Protein AF-A0A7J7IV21-F1 (afdb_monomer_lite)

pLDDT: mean 70.04, std 14.96, range [36.84, 95.69]

Secondary structure (DSSP, 8-state):
-EE-HHHHHHHH---S--SS-SSEEPPTT--GGG----TT---S----------HHHHHHHHHHHHHHHHHHHHHHTTSGGG--SPPP-EEEEEEEEEEE-TTS-EEEEEEEEEE-TTS-EEEEEEEEEEE--SSSB-EEEEEEEEE-S--GGGGGG--SSS-TTT----TT------HHHHHTT-GGGS-TTEEEEEEEESSSSEEEEEEEETTTEEEEEEEE--SS--EEEEEESSTT-SEEE-S---TT-EEE-TTEEEEEEEEEESS-SS------EEEEEE-

Organism: Bugula neritina (NCBI:txid10212)

Sequence (287 aa):
MLDIHYLLKYIATPAKAVREGLVSTLSPERTCQDLTLYQPNICICNLKDEIVLSDVELFLLAEFASAQISKSMMENSGGAQNMKCYLLLPVNYSHTSITTRKDGHYAVSMDIHFTSPSKSLETIFVTISYKPASHGSTTMTLLANERRSPYSPYRPCGDGPITESLCICQTGVTYSLNIADNWLTDVSRYSDTITHRESHQLNSCIYIVRYLIGGYGCSLYAVNICTEPTYHVIAYGLDNLKTITYSNIPVNGWYLVPKAIQFLTVLHSKSSPSFPNTSFMFRAKQS

Structure (mmCIF, N/CA/C/O backbone):
data_AF-A0A7J7IV21-F1
#
_entry.id   AF-A0A7J7IV21-F1
#
loop_
_atom_site.group_PDB
_atom_site.id
_atom_site.type_symbol
_atom_site.label_atom_id
_atom_site.label_alt_id
_atom_site.label_comp_id
_atom_site.label_asym_id
_atom_site.label_entity_id
_atom_site.label_seq_id
_atom_site.pdbx_PDB_ins_code
_atom_site.Cartn_x
_atom_site.Cartn_y
_atom_site.Cartn_z
_atom_site.occupancy
_atom_site.B_iso_or_equiv
_atom_site.auth_seq_id
_atom_site.auth_comp_id
_atom_site.auth_asym_id
_atom_site.auth_atom_id
_atom_site.pdbx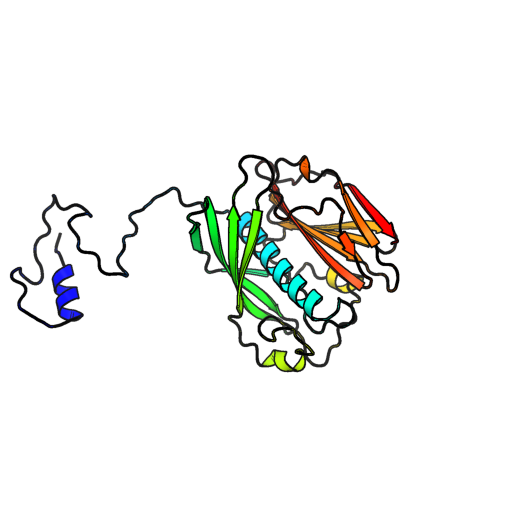_PDB_model_num
ATOM 1 N N . MET A 1 1 ? 47.172 -0.868 -20.808 1.00 55.41 1 MET A N 1
ATOM 2 C CA . MET A 1 1 ? 46.433 -1.002 -19.530 1.00 55.41 1 MET A CA 1
ATOM 3 C C . MET A 1 1 ? 46.848 -2.326 -18.897 1.00 55.41 1 MET A C 1
ATOM 5 O O . MET A 1 1 ? 47.050 -3.280 -19.640 1.00 55.41 1 MET A O 1
ATOM 9 N N . LEU A 1 2 ? 47.096 -2.365 -17.587 1.00 55.53 2 LEU A N 1
ATOM 10 C CA . LEU A 1 2 ? 47.624 -3.551 -16.896 1.00 55.53 2 LEU A CA 1
ATOM 11 C C . LEU A 1 2 ? 46.470 -4.473 -16.465 1.00 55.53 2 LEU A C 1
ATOM 13 O O . LEU A 1 2 ? 45.501 -3.986 -15.886 1.00 55.53 2 LEU A O 1
ATOM 17 N N . ASP A 1 3 ? 46.569 -5.774 -16.752 1.00 62.28 3 ASP A N 1
ATOM 18 C CA . ASP A 1 3 ? 45.608 -6.788 -16.305 1.00 62.28 3 ASP A CA 1
ATOM 19 C C . ASP A 1 3 ? 45.951 -7.233 -14.876 1.00 62.28 3 ASP A C 1
ATOM 21 O O . ASP A 1 3 ? 47.007 -7.818 -14.638 1.00 62.28 3 ASP A O 1
ATOM 25 N N . ILE A 1 4 ? 45.061 -6.965 -13.920 1.00 66.81 4 ILE A N 1
ATOM 26 C CA . ILE A 1 4 ? 45.194 -7.422 -12.525 1.00 66.81 4 ILE A CA 1
ATOM 27 C C . ILE A 1 4 ? 44.336 -8.661 -12.228 1.00 66.81 4 ILE A C 1
ATOM 29 O O . ILE A 1 4 ? 44.284 -9.120 -11.089 1.00 66.81 4 ILE A O 1
ATOM 33 N N . HIS A 1 5 ? 43.649 -9.223 -13.225 1.00 64.69 5 HIS A N 1
ATOM 34 C CA . HIS A 1 5 ? 42.740 -10.355 -13.051 1.00 64.69 5 HIS A CA 1
ATOM 35 C C . HIS A 1 5 ? 43.456 -11.587 -12.484 1.00 64.69 5 HIS A C 1
ATOM 37 O O . HIS A 1 5 ? 42.977 -12.210 -11.535 1.00 64.69 5 HIS A O 1
ATOM 43 N N . TYR A 1 6 ? 44.639 -11.916 -13.011 1.00 61.62 6 TYR A N 1
ATOM 44 C CA . TYR A 1 6 ? 45.440 -13.036 -12.514 1.00 61.62 6 TYR A CA 1
ATOM 45 C C . TYR A 1 6 ? 46.031 -12.775 -11.127 1.00 61.62 6 TYR A C 1
ATOM 47 O O . TYR A 1 6 ? 46.088 -13.700 -10.317 1.00 61.62 6 TYR A O 1
ATOM 55 N N . LEU A 1 7 ? 46.396 -11.524 -10.822 1.00 64.88 7 LEU A N 1
ATOM 56 C CA . LEU A 1 7 ? 46.800 -11.110 -9.478 1.00 64.88 7 LEU A CA 1
ATOM 57 C C . LEU A 1 7 ? 45.676 -11.359 -8.462 1.00 64.88 7 LEU A C 1
ATOM 59 O O . LEU A 1 7 ? 45.900 -12.009 -7.444 1.00 64.88 7 LEU A O 1
ATOM 63 N N . LEU A 1 8 ? 44.454 -10.910 -8.761 1.00 60.66 8 LEU A N 1
ATOM 64 C CA . LEU A 1 8 ? 43.292 -11.116 -7.890 1.00 60.66 8 LEU A CA 1
ATOM 65 C C . LEU A 1 8 ? 42.944 -12.603 -7.740 1.00 60.66 8 LEU A C 1
ATOM 67 O O . LEU A 1 8 ? 42.637 -13.059 -6.640 1.00 60.66 8 LEU A O 1
ATOM 71 N N . LYS A 1 9 ? 43.054 -13.380 -8.822 1.00 59.28 9 LYS A N 1
ATOM 72 C CA . LYS A 1 9 ? 42.824 -14.831 -8.805 1.00 59.28 9 LYS A CA 1
ATOM 73 C C . LYS A 1 9 ? 43.842 -15.574 -7.934 1.00 59.28 9 LYS A C 1
ATOM 75 O O . LYS A 1 9 ? 43.464 -16.501 -7.219 1.00 59.28 9 LYS A O 1
ATOM 80 N N . TYR A 1 10 ? 45.107 -15.151 -7.971 1.00 63.28 10 TYR A N 1
ATOM 81 C CA . TYR A 1 10 ? 46.171 -15.696 -7.129 1.00 63.28 10 TYR A CA 1
ATOM 82 C C . TYR A 1 10 ? 45.950 -15.376 -5.645 1.00 63.28 10 TYR A C 1
ATOM 84 O O . TYR A 1 10 ? 46.137 -16.249 -4.802 1.00 63.28 10 TYR A O 1
ATOM 92 N N . ILE A 1 11 ? 45.499 -14.155 -5.328 1.00 65.06 11 ILE A N 1
ATOM 93 C CA . ILE A 1 11 ? 45.143 -13.754 -3.956 1.00 65.06 11 ILE A CA 1
ATOM 94 C C . ILE A 1 11 ? 43.953 -14.575 -3.437 1.00 65.06 11 ILE A C 1
ATOM 96 O O . ILE A 1 11 ? 43.986 -15.052 -2.307 1.00 65.06 11 ILE A O 1
ATOM 100 N N . ALA A 1 12 ? 42.908 -14.750 -4.254 1.00 61.91 12 ALA A N 1
ATOM 101 C CA . ALA A 1 12 ? 41.681 -15.437 -3.849 1.00 61.91 12 ALA A CA 1
ATOM 102 C C . ALA A 1 12 ? 41.858 -16.957 -3.679 1.00 61.91 12 ALA A C 1
ATOM 104 O O . ALA A 1 12 ? 41.217 -17.566 -2.826 1.00 61.91 12 ALA A O 1
ATOM 105 N N . THR A 1 13 ? 42.726 -17.575 -4.481 1.00 59.72 13 THR A N 1
ATOM 106 C CA . THR A 1 13 ? 42.989 -19.020 -4.449 1.00 59.72 13 THR A CA 1
ATOM 107 C C . THR A 1 13 ? 44.437 -19.285 -4.854 1.00 59.72 13 THR A C 1
ATOM 109 O O . THR A 1 13 ? 44.736 -19.352 -6.051 1.00 59.72 13 THR A O 1
ATOM 112 N N . PRO A 1 14 ? 45.355 -19.462 -3.891 1.00 61.75 14 PRO A N 1
ATOM 113 C CA . PRO A 1 14 ? 46.759 -19.681 -4.198 1.00 61.75 14 PRO A CA 1
ATOM 114 C C . PRO A 1 14 ? 46.978 -21.133 -4.646 1.00 61.75 14 PRO A C 1
ATOM 116 O O . PRO A 1 14 ? 47.346 -21.996 -3.852 1.00 61.75 14 PRO A O 1
ATOM 119 N N . ALA A 1 15 ? 46.734 -21.433 -5.927 1.00 54.47 15 ALA A N 1
ATOM 120 C CA . ALA A 1 15 ? 47.111 -22.718 -6.513 1.00 54.47 15 ALA A CA 1
ATOM 121 C C . ALA A 1 15 ? 47.451 -22.651 -8.015 1.00 54.47 15 ALA A C 1
ATOM 123 O O . ALA A 1 15 ? 46.640 -22.257 -8.848 1.00 54.47 15 ALA A O 1
ATOM 124 N N . LYS A 1 16 ? 48.651 -23.186 -8.299 1.00 53.12 16 LYS A N 1
ATOM 125 C CA . LYS A 1 16 ? 49.355 -23.453 -9.570 1.00 53.12 16 LYS A CA 1
ATOM 126 C C . LYS A 1 16 ? 49.776 -22.251 -10.424 1.00 53.12 16 LYS A C 1
ATOM 128 O O . LYS A 1 16 ? 49.006 -21.352 -10.729 1.00 53.12 16 LYS A O 1
ATOM 133 N N . ALA A 1 17 ? 51.051 -22.316 -10.822 1.00 53.62 17 ALA A N 1
ATOM 134 C CA . ALA A 1 17 ? 51.780 -21.323 -11.595 1.00 53.62 17 ALA A CA 1
ATOM 135 C C . ALA A 1 17 ? 50.977 -20.826 -12.804 1.00 53.62 17 ALA A C 1
ATOM 137 O O . ALA A 1 17 ? 50.640 -21.595 -13.709 1.00 53.62 17 ALA A O 1
ATOM 138 N N . VAL A 1 18 ? 50.701 -19.524 -12.806 1.00 54.38 18 VAL A N 1
ATOM 139 C CA . VAL A 1 18 ? 50.155 -18.813 -13.959 1.00 54.38 18 VAL A CA 1
ATOM 140 C C . VAL A 1 18 ? 51.278 -18.750 -15.002 1.00 54.38 18 VAL A C 1
ATOM 142 O O . VAL A 1 18 ? 52.380 -18.304 -14.693 1.00 54.38 18 VAL A O 1
ATOM 145 N N . ARG A 1 19 ? 51.038 -19.262 -16.220 1.00 53.53 19 ARG A N 1
ATOM 146 C CA . ARG A 1 19 ? 52.022 -19.216 -17.328 1.00 53.53 19 ARG A CA 1
ATOM 147 C C . ARG A 1 19 ? 52.285 -17.793 -17.833 1.00 53.53 19 ARG A C 1
ATOM 149 O O . ARG A 1 19 ? 53.261 -17.572 -18.538 1.00 53.53 19 ARG A O 1
ATOM 156 N N . GLU A 1 20 ? 51.428 -16.851 -17.465 1.00 57.59 20 GLU A N 1
ATOM 157 C CA . GLU A 1 20 ? 51.516 -15.433 -17.794 1.00 57.59 20 GLU A CA 1
ATOM 158 C C . GLU A 1 20 ? 51.812 -14.640 -16.515 1.00 57.59 20 GLU A C 1
ATOM 160 O O . GLU A 1 20 ? 51.361 -15.009 -15.428 1.00 57.59 20 GLU A O 1
ATOM 165 N N . GLY A 1 21 ? 52.620 -13.581 -16.625 1.00 56.84 21 GLY A N 1
ATOM 166 C CA . GLY A 1 21 ? 53.010 -12.763 -15.476 1.00 56.84 21 GLY A CA 1
ATOM 167 C C . GLY A 1 21 ? 51.795 -12.229 -14.709 1.00 56.84 21 GLY A C 1
ATOM 168 O O . GLY A 1 21 ? 50.772 -11.911 -15.307 1.00 56.84 21 GLY A O 1
ATOM 169 N N . LEU A 1 22 ? 51.928 -12.100 -13.381 1.00 57.25 22 LEU A N 1
ATOM 170 C CA . LEU A 1 22 ? 50.873 -11.631 -12.459 1.00 57.25 22 LEU A CA 1
ATOM 171 C C . LEU A 1 22 ? 50.220 -10.308 -12.876 1.00 57.25 22 LEU A C 1
ATOM 173 O O . LEU A 1 22 ? 49.083 -10.040 -12.495 1.00 57.25 22 LEU A O 1
ATOM 177 N N . VAL A 1 23 ? 50.947 -9.501 -13.646 1.00 63.31 23 VAL A N 1
ATOM 178 C CA . VAL A 1 23 ? 50.445 -8.296 -14.287 1.00 63.31 23 VAL A CA 1
ATOM 179 C C . VAL A 1 23 ? 50.866 -8.344 -15.751 1.00 63.31 23 VAL A C 1
ATOM 181 O O . VAL A 1 23 ? 51.996 -7.995 -16.094 1.00 63.31 23 VAL A O 1
ATOM 184 N N . SER A 1 24 ? 49.983 -8.837 -16.614 1.00 62.19 24 SER A N 1
ATOM 185 C CA . SER A 1 24 ? 50.213 -8.862 -18.057 1.00 62.19 24 SER A CA 1
ATOM 186 C C . SER A 1 24 ? 49.622 -7.614 -18.712 1.00 62.19 24 SER A C 1
ATOM 188 O O . SER A 1 24 ? 48.684 -6.983 -18.219 1.00 62.19 24 SER A O 1
ATOM 190 N N . THR A 1 25 ? 50.212 -7.191 -19.824 1.00 57.56 25 THR A N 1
ATOM 191 C CA . THR A 1 25 ? 49.661 -6.105 -20.635 1.00 57.56 25 THR A CA 1
ATOM 192 C C . THR A 1 25 ? 48.407 -6.590 -21.354 1.00 57.56 25 THR A C 1
ATOM 194 O O . THR A 1 25 ? 48.466 -7.569 -22.095 1.00 57.56 25 THR A O 1
ATOM 197 N N . LEU A 1 26 ? 47.287 -5.887 -21.172 1.00 57.88 26 LEU A N 1
ATOM 198 C CA . LEU A 1 26 ? 46.063 -6.148 -21.930 1.00 57.88 26 LEU A CA 1
ATOM 199 C C . LEU A 1 26 ? 46.284 -5.817 -23.408 1.00 57.88 26 LEU A C 1
ATOM 201 O O . LEU A 1 26 ? 46.731 -4.710 -23.727 1.00 57.88 26 LEU A O 1
ATOM 205 N N . SER A 1 27 ? 45.930 -6.752 -24.296 1.00 61.19 27 SER A N 1
ATOM 206 C CA . SER A 1 27 ? 45.822 -6.457 -25.726 1.00 61.19 27 SER A CA 1
ATOM 207 C C . SER A 1 27 ? 44.759 -5.372 -25.944 1.00 61.19 27 SER A C 1
ATOM 209 O O . SER A 1 27 ? 43.674 -5.475 -25.361 1.00 61.19 27 SER A O 1
ATOM 211 N N . PRO A 1 28 ? 45.023 -4.354 -26.781 1.00 61.66 28 PRO A N 1
ATOM 212 C CA . PRO A 1 28 ? 44.022 -3.352 -27.140 1.00 61.66 28 PRO A CA 1
ATOM 213 C C . PRO A 1 28 ? 42.832 -3.927 -27.931 1.00 61.66 28 PRO A C 1
ATOM 215 O O . PRO A 1 28 ? 41.821 -3.247 -28.061 1.00 61.66 28 PRO A O 1
ATOM 218 N N . GLU A 1 29 ? 42.922 -5.166 -28.423 1.00 65.12 29 GLU A N 1
ATOM 219 C CA . GLU A 1 29 ? 41.887 -5.824 -29.240 1.00 65.12 29 GLU A CA 1
ATOM 220 C C . GLU A 1 29 ? 40.957 -6.750 -28.436 1.00 65.12 29 GLU A C 1
ATOM 222 O O . GLU A 1 29 ? 40.075 -7.393 -28.999 1.00 65.12 29 GLU A O 1
ATOM 227 N N . ARG A 1 30 ? 41.142 -6.843 -27.114 1.00 59.88 30 ARG A N 1
ATOM 228 C CA . ARG A 1 30 ? 40.340 -7.728 -26.262 1.00 59.88 30 ARG A CA 1
ATOM 229 C C . ARG A 1 30 ? 38.889 -7.243 -26.166 1.00 59.88 30 ARG A C 1
ATOM 231 O O . ARG A 1 30 ? 38.633 -6.083 -25.850 1.00 59.88 30 ARG A O 1
ATOM 238 N N . THR A 1 31 ? 37.936 -8.153 -26.341 1.00 59.31 31 THR A N 1
ATOM 239 C CA . THR A 1 31 ? 36.497 -7.916 -26.173 1.00 59.31 31 THR A CA 1
ATOM 240 C C . THR A 1 31 ? 35.981 -8.512 -24.858 1.00 59.31 31 THR A C 1
ATOM 242 O O . THR A 1 31 ? 36.635 -9.338 -24.219 1.00 59.31 31 THR A O 1
ATOM 245 N N . CYS A 1 32 ? 34.771 -8.130 -24.431 1.00 55.09 32 CYS A N 1
ATOM 246 C CA . CYS A 1 32 ? 34.151 -8.683 -23.215 1.00 55.09 32 CYS A CA 1
ATOM 247 C C . CYS A 1 32 ? 33.926 -10.206 -23.281 1.00 55.09 32 CYS A C 1
ATOM 249 O O . CYS A 1 32 ? 33.761 -10.845 -22.245 1.00 55.09 32 CYS A O 1
ATOM 251 N N . GLN A 1 33 ? 33.926 -10.787 -24.482 1.00 55.59 33 GLN A N 1
ATOM 252 C CA . GLN A 1 33 ? 33.759 -12.225 -24.703 1.00 55.59 33 GLN A CA 1
ATOM 253 C C . GLN A 1 33 ? 35.031 -13.014 -24.350 1.00 55.59 33 GLN A C 1
ATOM 255 O O . GLN A 1 33 ? 34.953 -14.199 -24.041 1.00 55.59 33 GLN A O 1
ATOM 260 N N . ASP A 1 34 ? 36.182 -12.339 -24.291 1.00 58.62 34 ASP A N 1
ATOM 261 C CA . ASP A 1 34 ? 37.489 -12.922 -23.969 1.00 58.62 34 ASP A CA 1
ATOM 262 C C . ASP A 1 34 ? 37.763 -12.973 -22.448 1.00 58.62 34 ASP A C 1
ATOM 264 O O . ASP A 1 34 ? 38.898 -13.179 -21.998 1.00 58.62 34 ASP A O 1
ATOM 268 N N . LEU A 1 35 ? 36.740 -12.722 -21.622 1.00 58.53 35 LEU A N 1
ATOM 269 C CA . LEU A 1 35 ? 36.804 -12.745 -20.161 1.00 58.53 35 LEU A CA 1
ATOM 270 C C . LEU A 1 35 ? 36.000 -13.931 -19.618 1.00 58.53 35 LEU A C 1
ATOM 272 O O . LEU A 1 35 ? 34.783 -14.008 -19.764 1.00 58.53 35 LEU A O 1
ATOM 276 N N . THR A 1 36 ? 36.675 -14.857 -18.931 1.00 51.44 36 THR A N 1
ATOM 277 C CA . THR A 1 36 ? 35.995 -15.910 -18.163 1.00 51.44 36 THR A CA 1
ATOM 278 C C . THR A 1 36 ? 35.453 -15.311 -16.865 1.00 51.44 36 THR A C 1
ATOM 280 O O . THR A 1 36 ? 36.195 -15.106 -15.904 1.00 51.44 36 THR A O 1
ATOM 283 N N . LEU A 1 37 ? 34.158 -15.000 -16.842 1.00 51.53 37 LEU A N 1
ATOM 284 C CA . LEU A 1 37 ? 33.491 -14.393 -15.691 1.00 51.53 37 LEU A CA 1
ATOM 285 C C . LEU A 1 37 ? 32.987 -15.478 -14.727 1.00 51.53 37 LEU A C 1
ATOM 287 O O . LEU A 1 37 ? 32.156 -16.307 -15.089 1.00 51.53 37 LEU A O 1
ATOM 291 N N . TYR A 1 38 ? 33.466 -15.452 -13.484 1.00 49.12 38 TYR A N 1
ATOM 292 C CA . TYR A 1 38 ? 32.875 -16.200 -12.368 1.00 49.12 38 TYR A CA 1
ATOM 293 C C . TYR A 1 38 ? 31.794 -15.339 -11.697 1.00 49.12 38 TYR A C 1
ATOM 295 O O . TYR A 1 38 ? 32.006 -14.142 -11.509 1.00 49.12 38 TYR A O 1
ATOM 303 N N . GLN A 1 39 ? 30.645 -15.919 -11.326 1.00 43.00 39 GLN A N 1
ATOM 304 C CA . GLN A 1 39 ? 29.618 -15.218 -10.533 1.00 43.00 39 GLN A CA 1
ATOM 305 C C . GLN A 1 39 ? 30.242 -14.778 -9.199 1.00 43.00 39 GLN A C 1
ATOM 307 O O . GLN A 1 39 ? 30.712 -15.644 -8.463 1.00 43.00 39 GLN A O 1
ATOM 312 N N . PRO A 1 40 ? 30.364 -13.463 -8.930 1.00 43.97 40 PRO A N 1
ATOM 313 C CA . PRO A 1 40 ? 29.361 -12.412 -9.124 1.00 43.97 40 PRO A CA 1
ATOM 314 C C . PRO A 1 40 ? 29.690 -11.389 -10.229 1.00 43.97 40 PRO A C 1
ATOM 316 O O . PRO A 1 40 ? 29.012 -10.377 -10.355 1.00 43.97 40 PRO A O 1
ATOM 319 N N . ASN A 1 41 ? 30.688 -11.654 -11.073 1.00 40.59 41 ASN A N 1
ATOM 320 C CA . ASN A 1 41 ? 31.184 -10.714 -12.083 1.00 40.59 41 ASN A CA 1
ATOM 321 C C . ASN A 1 41 ? 30.422 -10.787 -13.418 1.00 40.59 41 ASN A C 1
ATOM 323 O O . ASN A 1 41 ? 30.978 -10.426 -14.452 1.00 40.59 41 ASN A O 1
ATOM 327 N N . ILE A 1 42 ? 29.174 -11.276 -13.432 1.00 46.81 42 ILE A N 1
ATOM 328 C CA . ILE A 1 42 ? 28.338 -11.203 -14.638 1.00 46.81 42 ILE A CA 1
ATOM 329 C C . ILE A 1 42 ? 28.057 -9.723 -14.887 1.00 46.81 42 ILE A C 1
ATOM 331 O O . ILE A 1 42 ? 27.338 -9.070 -14.140 1.00 46.81 42 ILE A O 1
ATOM 335 N N . CYS A 1 43 ? 28.736 -9.208 -15.904 1.00 44.44 43 CYS A N 1
ATOM 336 C CA . CYS A 1 43 ? 28.909 -7.802 -16.190 1.00 44.44 43 CYS A CA 1
ATOM 337 C C . CYS A 1 43 ? 27.616 -6.979 -16.248 1.00 44.44 43 CYS A C 1
ATOM 339 O O . CYS A 1 43 ? 26.602 -7.391 -16.810 1.00 44.44 43 CYS A O 1
ATOM 341 N N . ILE A 1 44 ? 27.808 -5.726 -15.834 1.00 44.47 44 ILE A N 1
ATOM 342 C CA . ILE A 1 44 ? 27.111 -4.450 -16.094 1.00 44.47 44 ILE A CA 1
ATOM 343 C C . ILE A 1 44 ? 26.827 -4.183 -17.605 1.00 44.47 44 ILE A C 1
ATOM 345 O O . ILE A 1 44 ? 26.515 -3.074 -18.016 1.00 44.47 44 ILE A O 1
ATOM 349 N N . CYS A 1 45 ? 26.924 -5.187 -18.483 1.00 36.84 45 CYS A N 1
ATOM 350 C CA . CYS A 1 45 ? 26.953 -5.020 -19.941 1.00 36.84 45 CYS A CA 1
ATOM 351 C C . CYS A 1 45 ? 25.650 -5.384 -20.669 1.00 36.84 45 CYS A C 1
ATOM 353 O O . CYS A 1 45 ? 25.660 -5.480 -21.891 1.00 36.84 45 CYS A O 1
ATOM 355 N N . ASN A 1 46 ? 24.526 -5.538 -19.969 1.00 41.38 46 ASN A N 1
ATOM 356 C CA . ASN A 1 46 ? 23.220 -5.633 -20.620 1.00 41.38 46 ASN A CA 1
ATOM 357 C C . ASN A 1 46 ? 22.402 -4.377 -20.330 1.00 41.38 46 ASN A C 1
ATOM 359 O O . ASN A 1 46 ? 21.468 -4.416 -19.537 1.00 41.38 46 ASN A O 1
ATOM 363 N N . LEU A 1 47 ? 22.708 -3.290 -21.043 1.00 40.50 47 LEU A N 1
ATOM 364 C CA . LEU A 1 47 ? 21.752 -2.204 -21.282 1.00 40.50 47 LEU A CA 1
ATOM 365 C C . LEU A 1 47 ? 20.652 -2.725 -22.226 1.00 40.50 47 LEU A C 1
ATOM 367 O O . LEU A 1 47 ? 20.535 -2.323 -23.379 1.00 40.50 47 LEU A O 1
ATOM 371 N N . LYS A 1 48 ? 19.878 -3.703 -21.754 1.00 45.62 48 LYS A N 1
ATOM 372 C CA . LYS A 1 48 ? 18.485 -3.844 -22.179 1.00 45.62 48 LYS A CA 1
ATOM 373 C C . LYS A 1 48 ? 17.787 -2.618 -21.612 1.00 45.62 48 LYS A C 1
ATOM 375 O O . LYS A 1 48 ? 18.116 -2.294 -20.479 1.00 45.62 48 LYS A O 1
ATOM 380 N N . ASP A 1 49 ? 16.887 -1.973 -22.353 1.00 46.19 49 ASP A N 1
ATOM 381 C CA . ASP A 1 49 ? 16.112 -0.826 -21.861 1.00 46.19 49 ASP A CA 1
ATOM 382 C C . ASP A 1 49 ? 15.585 -1.132 -20.451 1.00 46.19 49 ASP A C 1
ATOM 384 O O . ASP A 1 49 ? 14.611 -1.873 -20.277 1.00 46.19 49 ASP A O 1
ATOM 388 N N . GLU A 1 50 ? 16.305 -0.665 -19.429 1.00 60.34 50 GLU A N 1
ATOM 389 C CA . GLU A 1 50 ? 15.907 -0.871 -18.053 1.00 60.34 50 GLU A CA 1
ATOM 390 C C . GLU A 1 50 ? 14.669 -0.010 -17.903 1.00 60.34 50 GLU A C 1
ATOM 392 O O . GLU A 1 50 ? 14.695 1.192 -18.178 1.00 60.34 50 GLU A O 1
ATOM 397 N N . ILE A 1 51 ? 13.545 -0.625 -17.537 1.00 69.50 51 ILE A N 1
ATOM 398 C CA . ILE A 1 51 ? 12.402 0.178 -17.136 1.00 69.50 51 ILE A CA 1
ATOM 399 C C . ILE A 1 51 ? 12.850 0.965 -15.915 1.00 69.50 51 ILE A C 1
ATOM 401 O O . ILE A 1 51 ? 13.026 0.404 -14.837 1.00 69.50 51 ILE A O 1
ATOM 405 N N . VAL A 1 52 ? 13.012 2.268 -16.107 1.00 77.12 52 VAL A N 1
ATOM 406 C CA . VAL A 1 52 ? 13.164 3.222 -15.022 1.00 77.12 52 VAL A CA 1
ATOM 407 C C . VAL A 1 52 ? 11.760 3.660 -14.645 1.00 77.12 52 VAL A C 1
ATOM 409 O O . VAL A 1 52 ? 11.067 4.310 -15.428 1.00 77.12 52 VAL A O 1
ATOM 412 N N . LEU A 1 53 ? 11.322 3.245 -13.461 1.00 83.56 53 LEU A N 1
ATOM 413 C CA . LEU A 1 53 ? 10.093 3.749 -12.863 1.00 83.56 53 LEU A CA 1
ATOM 414 C C . LEU A 1 53 ? 10.381 5.100 -12.212 1.00 83.56 53 LEU A C 1
ATOM 416 O O . LEU A 1 53 ? 11.419 5.276 -11.575 1.00 83.56 53 LEU A O 1
ATOM 420 N N . SER A 1 54 ? 9.457 6.041 -12.370 1.00 85.00 54 SER A N 1
ATOM 421 C CA . SER A 1 54 ? 9.495 7.312 -11.646 1.00 85.00 54 SER A CA 1
ATOM 422 C C . SER A 1 54 ? 9.250 7.114 -10.147 1.00 85.00 54 SER A C 1
ATOM 424 O O . SER A 1 54 ? 8.668 6.110 -9.727 1.00 85.00 54 SER A O 1
ATOM 426 N N . ASP A 1 55 ? 9.620 8.106 -9.334 1.00 84.75 55 ASP A N 1
ATOM 427 C CA . ASP A 1 55 ? 9.379 8.052 -7.888 1.00 84.75 55 ASP A CA 1
ATOM 428 C C . ASP A 1 55 ? 7.889 7.922 -7.542 1.00 84.75 55 ASP A C 1
ATOM 430 O O . ASP A 1 55 ? 7.507 7.199 -6.623 1.00 84.75 55 ASP A O 1
ATOM 434 N N . VAL A 1 56 ? 7.019 8.551 -8.339 1.00 84.25 56 VAL A N 1
ATOM 435 C CA . VAL A 1 56 ? 5.565 8.405 -8.201 1.00 84.25 56 VAL A CA 1
ATOM 436 C C . VAL A 1 56 ? 5.139 6.959 -8.456 1.00 84.25 56 VAL A C 1
ATOM 438 O O . VAL A 1 56 ? 4.359 6.409 -7.685 1.00 84.25 56 VAL A O 1
ATOM 441 N N . GLU A 1 57 ? 5.652 6.311 -9.503 1.00 84.94 57 GLU A N 1
ATOM 442 C CA . GLU A 1 57 ? 5.319 4.913 -9.809 1.00 84.94 57 GLU A CA 1
ATOM 443 C C . GLU A 1 57 ? 5.813 3.946 -8.732 1.00 84.94 57 GLU A C 1
ATOM 445 O O . GLU A 1 57 ? 5.094 3.013 -8.369 1.00 84.94 57 GLU A O 1
ATOM 450 N N . LEU A 1 58 ? 7.011 4.179 -8.197 1.00 88.50 58 LEU A N 1
ATOM 451 C CA . LEU A 1 58 ? 7.564 3.396 -7.094 1.00 88.50 58 LEU A CA 1
ATOM 452 C C . LEU A 1 58 ? 6.743 3.574 -5.812 1.00 88.50 58 LEU A C 1
ATOM 454 O O . LEU A 1 58 ? 6.425 2.587 -5.149 1.00 88.50 58 LEU A O 1
ATOM 458 N N . PHE A 1 59 ? 6.311 4.797 -5.503 1.00 88.56 59 PHE A N 1
ATOM 459 C CA . PHE A 1 59 ? 5.444 5.042 -4.353 1.00 88.56 59 PHE A CA 1
ATOM 460 C C . PHE A 1 59 ? 4.058 4.400 -4.527 1.00 88.56 59 PHE A C 1
ATOM 462 O O . PHE A 1 59 ? 3.532 3.802 -3.591 1.00 88.56 59 PHE A O 1
ATOM 469 N N . LEU A 1 60 ? 3.474 4.437 -5.731 1.00 86.88 60 LEU A N 1
ATOM 470 C CA . LEU A 1 60 ? 2.203 3.754 -6.019 1.00 86.88 60 LEU A CA 1
ATOM 471 C C . LEU A 1 60 ? 2.323 2.227 -5.878 1.00 86.88 60 LEU A C 1
ATOM 473 O O . LEU A 1 60 ? 1.393 1.575 -5.399 1.00 86.88 60 LEU A O 1
ATOM 477 N N . LEU A 1 61 ? 3.465 1.648 -6.263 1.00 89.38 61 LEU A N 1
ATOM 478 C CA . LEU A 1 61 ? 3.781 0.240 -6.007 1.00 89.38 61 LEU A CA 1
ATOM 479 C C . LEU A 1 61 ? 3.855 -0.052 -4.499 1.00 89.38 61 LEU A C 1
ATOM 481 O O . LEU A 1 61 ? 3.290 -1.051 -4.044 1.00 89.38 61 LEU A O 1
ATOM 485 N N . ALA A 1 62 ? 4.498 0.824 -3.722 1.00 91.19 62 ALA A N 1
ATOM 486 C CA . ALA A 1 62 ? 4.577 0.696 -2.269 1.00 91.19 62 ALA A CA 1
ATOM 487 C C . ALA A 1 62 ? 3.191 0.771 -1.601 1.00 91.19 62 ALA A C 1
ATOM 489 O O . ALA A 1 62 ? 2.865 -0.063 -0.753 1.00 91.19 62 ALA A O 1
ATOM 490 N N . GLU A 1 63 ? 2.343 1.709 -2.025 1.00 87.94 63 GLU A N 1
ATOM 491 C CA . GLU A 1 63 ? 0.942 1.836 -1.598 1.00 87.94 63 GLU A CA 1
ATOM 492 C C . GLU A 1 63 ? 0.147 0.561 -1.894 1.00 87.94 63 GLU A C 1
ATOM 494 O O . GLU A 1 63 ? -0.489 -0.002 -1.000 1.00 87.94 63 GLU A O 1
ATOM 499 N N . PHE A 1 64 ? 0.242 0.048 -3.126 1.00 88.25 64 PHE A N 1
ATOM 500 C CA . PHE A 1 64 ? -0.410 -1.201 -3.511 1.00 88.25 64 PHE A CA 1
ATOM 501 C C . PHE A 1 64 ? 0.019 -2.365 -2.608 1.00 88.25 64 PHE A C 1
ATOM 503 O O . PHE A 1 64 ? -0.835 -3.075 -2.074 1.00 88.25 64 PHE A O 1
ATOM 510 N N . ALA A 1 65 ? 1.324 -2.571 -2.410 1.00 90.75 65 ALA A N 1
ATOM 511 C CA . ALA A 1 65 ? 1.820 -3.672 -1.589 1.00 90.75 65 ALA A CA 1
ATOM 512 C C . ALA A 1 65 ? 1.381 -3.546 -0.123 1.00 90.75 65 ALA A C 1
ATOM 514 O O . ALA A 1 65 ? 0.904 -4.521 0.459 1.00 90.75 65 ALA A O 1
ATOM 515 N N . SER A 1 66 ? 1.470 -2.343 0.446 1.00 88.19 66 SER A N 1
ATOM 516 C CA . SER A 1 66 ? 1.051 -2.050 1.824 1.00 88.19 66 SER A CA 1
ATOM 517 C C . SER A 1 66 ? -0.436 -2.328 2.039 1.00 88.19 66 SER A C 1
ATOM 519 O O . SER A 1 66 ? -0.834 -2.931 3.043 1.00 88.19 66 SER A O 1
ATOM 521 N N . ALA A 1 67 ? -1.260 -1.971 1.053 1.00 84.62 67 ALA A N 1
ATOM 522 C CA . ALA A 1 67 ? -2.682 -2.262 1.055 1.00 84.62 67 ALA A CA 1
ATOM 523 C C . ALA A 1 67 ? -2.983 -3.766 0.966 1.00 84.62 67 ALA A C 1
ATOM 525 O O . ALA A 1 67 ? -3.846 -4.252 1.697 1.00 84.62 67 ALA A O 1
ATOM 526 N N . GLN A 1 68 ? -2.271 -4.520 0.119 1.00 85.56 68 GLN A N 1
ATOM 527 C CA . GLN A 1 68 ? -2.438 -5.979 0.034 1.00 85.56 68 GLN A CA 1
ATOM 528 C C . GLN A 1 68 ? -2.043 -6.677 1.342 1.00 85.56 68 GLN A C 1
ATOM 530 O O . GLN A 1 68 ? -2.763 -7.564 1.804 1.00 85.56 68 GLN A O 1
ATOM 535 N N . ILE A 1 69 ? -0.939 -6.256 1.969 1.00 85.94 69 ILE A N 1
ATOM 536 C CA . ILE A 1 69 ? -0.512 -6.785 3.273 1.00 85.94 69 ILE A CA 1
ATOM 537 C C . ILE A 1 69 ? -1.586 -6.498 4.323 1.00 85.94 69 ILE A C 1
ATOM 539 O O . ILE A 1 69 ? -2.029 -7.405 5.025 1.00 85.94 69 ILE A O 1
ATOM 543 N N . SER A 1 70 ? -2.061 -5.254 4.386 1.00 81.38 70 SER A N 1
ATOM 544 C CA . SER A 1 70 ? -3.095 -4.859 5.342 1.00 81.38 70 SER A CA 1
ATOM 545 C C . SER A 1 70 ? -4.401 -5.622 5.153 1.00 81.38 70 SER A C 1
ATOM 547 O O . SER A 1 70 ? -4.995 -6.075 6.129 1.00 81.38 70 SER A O 1
ATOM 549 N N . LYS A 1 71 ? -4.821 -5.823 3.901 1.00 79.25 71 LYS A N 1
ATOM 550 C CA . LYS A 1 71 ? -6.000 -6.622 3.568 1.00 79.25 71 LYS A CA 1
ATOM 551 C C . LYS A 1 71 ? -5.862 -8.060 4.077 1.00 79.25 71 LYS A C 1
ATOM 553 O O . LYS A 1 71 ? -6.771 -8.546 4.740 1.00 79.25 71 LYS A O 1
ATOM 558 N N . SER A 1 72 ? -4.722 -8.706 3.826 1.00 79.00 72 SER A N 1
ATOM 559 C CA . SER A 1 72 ? -4.452 -10.063 4.320 1.00 79.00 72 SER A CA 1
ATOM 560 C C . SER A 1 72 ? -4.514 -10.135 5.852 1.00 79.00 72 SER A C 1
ATOM 562 O O . SER A 1 72 ? -5.102 -11.058 6.414 1.00 79.00 72 SER A O 1
ATOM 564 N N . MET A 1 73 ? -3.990 -9.124 6.557 1.00 76.25 73 MET A N 1
ATOM 565 C CA . MET A 1 73 ? -4.107 -9.055 8.020 1.00 76.25 73 MET A CA 1
ATOM 566 C C . MET A 1 73 ? -5.567 -8.954 8.490 1.00 76.25 73 MET A C 1
ATOM 568 O O . MET A 1 73 ? -5.941 -9.646 9.433 1.00 76.25 73 MET A O 1
ATOM 572 N N . MET A 1 74 ? -6.390 -8.137 7.822 1.00 71.69 74 MET A N 1
ATOM 573 C CA . MET A 1 74 ? -7.817 -7.977 8.144 1.00 71.69 74 MET A CA 1
ATOM 574 C C . MET A 1 74 ? -8.635 -9.249 7.889 1.00 71.69 74 MET A C 1
ATOM 576 O O . MET A 1 74 ? -9.537 -9.578 8.658 1.00 71.69 74 MET A O 1
ATOM 580 N N . GLU A 1 75 ? -8.345 -9.960 6.798 1.00 71.94 75 GLU A N 1
ATOM 581 C CA . GLU A 1 75 ? -9.013 -11.225 6.469 1.00 71.94 75 GLU A CA 1
ATOM 582 C C . GLU A 1 75 ? -8.677 -12.303 7.510 1.00 71.94 75 GLU A C 1
ATOM 584 O O . GLU A 1 75 ? -9.566 -13.014 7.978 1.00 71.94 75 GLU A O 1
ATOM 589 N N . ASN A 1 76 ? -7.420 -12.353 7.961 1.00 68.69 76 ASN A N 1
ATOM 590 C CA . ASN A 1 76 ? -6.973 -13.290 8.992 1.00 68.69 76 ASN A CA 1
ATOM 591 C C . ASN A 1 76 ? -7.499 -12.953 10.401 1.00 68.69 76 ASN A C 1
ATOM 593 O O . ASN A 1 76 ? -7.603 -13.846 11.239 1.00 68.69 76 ASN A O 1
ATOM 597 N N . SER A 1 77 ? -7.865 -11.697 10.683 1.00 64.38 77 SER A N 1
ATOM 598 C CA . SER A 1 77 ? -8.403 -11.280 11.989 1.00 64.38 77 SER A CA 1
ATOM 599 C C . SER A 1 77 ? -9.911 -11.516 12.159 1.00 64.38 77 SER A C 1
ATOM 601 O O . SER A 1 77 ? -10.476 -11.123 13.179 1.00 64.38 77 SER A O 1
ATOM 603 N N . GLY A 1 78 ? -10.588 -12.118 11.172 1.00 59.09 78 GLY A N 1
ATOM 604 C CA . GLY A 1 78 ? -12.045 -12.292 11.192 1.00 59.09 78 GLY A CA 1
ATOM 605 C C . GLY A 1 78 ? -12.824 -10.990 10.959 1.00 59.09 78 GLY A C 1
ATOM 606 O O . GLY A 1 78 ? -13.997 -10.903 11.319 1.00 59.09 78 GLY A O 1
ATOM 607 N N . GLY A 1 79 ? -12.183 -9.977 10.362 1.00 56.56 79 GLY A N 1
ATOM 608 C CA . GLY A 1 79 ? -12.776 -8.675 10.060 1.00 56.56 79 GLY A CA 1
ATOM 609 C C . GLY A 1 79 ? -12.208 -7.518 10.886 1.00 56.56 79 GLY A C 1
ATOM 610 O O . GLY A 1 79 ? -11.439 -7.696 11.831 1.00 56.56 79 GLY A O 1
ATOM 611 N N . ALA A 1 80 ? -12.598 -6.298 10.501 1.00 54.81 80 ALA A N 1
ATOM 612 C CA . ALA A 1 80 ? -12.017 -5.053 11.003 1.00 54.81 80 ALA A CA 1
ATOM 613 C C . ALA A 1 80 ? -12.252 -4.830 12.513 1.00 54.81 80 ALA A C 1
ATOM 615 O O . ALA A 1 80 ? -11.384 -4.312 13.207 1.00 54.81 80 ALA A O 1
ATOM 616 N N . GLN A 1 81 ? -13.394 -5.266 13.055 1.00 51.69 81 GLN A N 1
ATOM 617 C CA . GLN A 1 81 ? -13.863 -4.857 14.389 1.00 51.69 81 GLN A CA 1
ATOM 618 C C . GLN A 1 81 ? -12.967 -5.271 15.572 1.00 51.69 81 GLN A C 1
ATOM 620 O O . GLN A 1 81 ? -13.096 -4.672 16.636 1.00 51.69 81 GLN A O 1
ATOM 625 N N . ASN A 1 82 ? -12.041 -6.219 15.388 1.00 52.00 82 ASN A N 1
ATOM 626 C CA . ASN A 1 82 ? -11.151 -6.729 16.442 1.00 52.00 82 ASN A CA 1
ATOM 627 C C . ASN A 1 82 ? -9.655 -6.613 16.092 1.00 52.00 82 ASN A C 1
ATOM 629 O O . ASN A 1 82 ? -8.824 -7.342 16.637 1.00 52.00 82 ASN A O 1
ATOM 633 N N . MET A 1 83 ? -9.285 -5.726 15.165 1.00 60.47 83 MET A N 1
ATOM 634 C CA . MET A 1 83 ? -7.907 -5.651 14.686 1.00 60.47 83 MET A CA 1
ATOM 635 C C . MET A 1 83 ? -6.995 -4.929 15.694 1.00 60.47 83 MET A C 1
ATOM 637 O O . MET A 1 83 ? -7.159 -3.744 15.979 1.00 60.47 83 MET A O 1
ATOM 641 N N . LYS A 1 84 ? -5.995 -5.645 16.222 1.00 68.81 84 LYS A N 1
ATOM 642 C CA . LYS A 1 84 ? -4.917 -5.061 17.045 1.00 68.81 84 LYS A CA 1
ATOM 643 C C . LYS A 1 84 ? -3.803 -4.421 16.205 1.00 68.81 84 LYS A C 1
ATOM 645 O O . LYS A 1 84 ? -3.049 -3.594 16.712 1.00 68.81 84 LYS A O 1
ATOM 650 N N . CYS A 1 85 ? -3.689 -4.822 14.940 1.00 73.12 85 CYS A N 1
ATOM 651 C CA . CYS A 1 85 ? -2.693 -4.322 13.997 1.00 73.12 85 CYS A CA 1
ATOM 652 C C . CYS A 1 85 ? -3.177 -3.049 13.301 1.00 73.12 85 CYS A C 1
ATOM 654 O O . CYS A 1 85 ? -4.369 -2.871 13.061 1.00 73.12 85 CYS A O 1
ATOM 656 N N . TYR A 1 86 ? -2.243 -2.184 12.931 1.00 73.69 86 TYR A N 1
ATOM 657 C CA . TYR A 1 86 ? -2.541 -0.982 12.167 1.00 73.69 86 TYR A CA 1
ATOM 658 C C . TYR A 1 86 ? -2.651 -1.259 10.674 1.00 73.69 86 TYR A C 1
ATOM 660 O O . TYR A 1 86 ? -1.993 -2.151 10.135 1.00 73.69 86 TYR A O 1
ATOM 668 N N . LEU A 1 87 ? -3.438 -0.417 10.005 1.00 74.88 87 LEU A N 1
ATOM 669 C CA . LEU A 1 87 ? -3.351 -0.258 8.561 1.00 74.88 87 LEU A CA 1
ATOM 670 C C . LEU A 1 87 ? -1.955 0.266 8.204 1.00 74.88 87 LEU A C 1
ATOM 672 O O . LEU A 1 87 ? -1.506 1.274 8.751 1.00 74.88 87 LEU A O 1
ATOM 676 N N . LEU A 1 88 ? -1.279 -0.424 7.290 1.00 80.69 88 LEU A N 1
ATOM 677 C CA . LEU A 1 88 ? 0.061 -0.064 6.851 1.00 80.69 88 LEU A CA 1
ATOM 678 C C . LEU A 1 88 ? -0.018 0.986 5.750 1.00 80.69 88 LEU A C 1
ATOM 680 O O . LEU A 1 88 ? -0.617 0.755 4.701 1.00 80.69 88 LEU A O 1
ATOM 684 N N . LEU A 1 89 ? 0.602 2.132 6.012 1.00 80.56 89 LEU A N 1
ATOM 685 C CA . LEU A 1 89 ? 0.597 3.301 5.143 1.00 80.56 89 LEU A CA 1
ATOM 686 C C . LEU A 1 89 ? 2.051 3.715 4.928 1.00 80.56 89 LEU A C 1
ATOM 688 O O . LEU A 1 89 ? 2.721 4.065 5.909 1.00 80.56 89 LEU A O 1
ATOM 692 N N . PRO A 1 90 ? 2.574 3.585 3.702 1.00 86.31 90 PRO A N 1
ATOM 693 C CA . PRO A 1 90 ? 3.979 3.835 3.438 1.00 86.31 90 PRO A CA 1
ATOM 694 C C . PRO A 1 90 ? 4.307 5.309 3.680 1.00 86.31 90 PRO A C 1
ATOM 696 O O . PRO A 1 90 ? 3.578 6.197 3.253 1.00 86.31 90 PRO A O 1
ATOM 699 N N . VAL A 1 91 ? 5.429 5.567 4.350 1.00 86.19 91 VAL A N 1
ATOM 700 C CA . VAL A 1 91 ? 5.983 6.924 4.510 1.00 86.19 91 VAL A CA 1
ATOM 701 C C . VAL A 1 91 ? 7.163 7.169 3.576 1.00 86.19 91 VAL A C 1
ATOM 703 O O . VAL A 1 91 ? 7.472 8.310 3.241 1.00 86.19 91 VAL A O 1
ATOM 706 N N . ASN A 1 92 ? 7.845 6.103 3.157 1.00 87.56 92 ASN A N 1
ATOM 707 C CA . ASN A 1 92 ? 8.916 6.151 2.171 1.00 87.56 92 ASN A CA 1
ATOM 708 C C . ASN A 1 92 ? 9.210 4.736 1.641 1.00 87.56 92 ASN A C 1
ATOM 710 O O . ASN A 1 92 ? 8.705 3.747 2.178 1.00 87.56 92 ASN A O 1
ATOM 714 N N . TYR A 1 93 ? 10.075 4.634 0.639 1.00 91.56 93 TYR A N 1
ATOM 715 C CA . TYR A 1 93 ? 10.665 3.384 0.175 1.00 91.56 93 TYR A CA 1
ATOM 716 C C . TYR A 1 93 ? 12.176 3.541 -0.039 1.00 91.56 93 TYR A C 1
ATOM 718 O O . TYR A 1 93 ? 12.695 4.647 -0.181 1.00 91.56 93 TYR A O 1
ATOM 726 N N . SER A 1 94 ? 12.899 2.426 -0.063 1.00 92.12 94 SER A N 1
ATOM 727 C CA . SER A 1 94 ? 14.324 2.386 -0.394 1.00 92.12 94 SER A CA 1
ATOM 728 C C . SER A 1 94 ? 14.714 1.046 -1.023 1.00 92.12 94 SER A C 1
ATOM 730 O O . SER A 1 94 ? 13.874 0.164 -1.211 1.00 92.12 94 SER A O 1
ATOM 732 N N . HIS A 1 95 ? 15.990 0.917 -1.402 1.00 89.06 95 HIS A N 1
ATOM 733 C CA . HIS A 1 95 ? 16.579 -0.310 -1.953 1.00 89.06 95 HIS A CA 1
ATOM 734 C C . HIS A 1 95 ? 15.748 -0.940 -3.081 1.00 89.06 95 HIS A C 1
ATOM 736 O O . HIS A 1 95 ? 15.372 -2.114 -3.036 1.00 89.06 95 HIS A O 1
ATOM 742 N N . THR A 1 96 ? 15.443 -0.140 -4.101 1.00 89.56 96 THR A N 1
ATOM 743 C CA . THR A 1 96 ? 14.641 -0.580 -5.239 1.00 89.56 96 THR A CA 1
ATOM 744 C C . THR A 1 96 ? 15.476 -1.400 -6.221 1.00 89.56 96 THR A C 1
ATOM 746 O O . THR A 1 96 ? 16.627 -1.089 -6.519 1.00 89.56 96 THR A O 1
ATOM 749 N N . SER A 1 97 ? 14.888 -2.470 -6.746 1.00 88.06 97 SER A N 1
ATOM 750 C CA . SER A 1 97 ? 15.455 -3.242 -7.851 1.00 88.06 97 SER A CA 1
ATOM 751 C C . SER A 1 97 ? 14.348 -3.705 -8.784 1.00 88.06 97 SER A C 1
ATOM 753 O O . SER A 1 97 ? 13.258 -4.077 -8.345 1.00 88.06 97 SER A O 1
ATOM 755 N N . ILE A 1 98 ? 14.620 -3.675 -10.084 1.00 88.19 98 ILE A N 1
ATOM 756 C CA . ILE A 1 98 ? 13.666 -4.070 -11.116 1.00 88.19 98 ILE A CA 1
ATOM 757 C C . ILE A 1 98 ? 14.306 -5.185 -11.926 1.00 88.19 98 ILE A C 1
ATOM 759 O O . ILE A 1 98 ? 15.399 -5.042 -12.464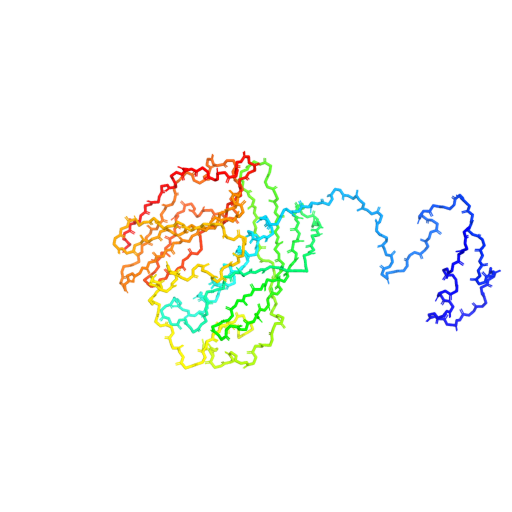 1.00 88.19 98 ILE A O 1
ATOM 763 N N . THR A 1 99 ? 13.617 -6.316 -12.013 1.00 83.94 99 THR A N 1
ATOM 764 C CA . THR A 1 99 ? 14.071 -7.470 -12.789 1.00 83.94 99 THR A CA 1
ATOM 765 C C . THR A 1 99 ? 13.023 -7.841 -13.825 1.00 83.94 99 THR A C 1
ATOM 767 O O . THR A 1 99 ? 11.821 -7.797 -13.566 1.00 83.94 99 THR A O 1
ATOM 770 N N . THR A 1 100 ? 13.464 -8.200 -15.029 1.00 81.94 100 THR A N 1
ATOM 771 C CA . THR A 1 100 ? 12.547 -8.677 -16.072 1.00 81.94 100 THR A CA 1
ATOM 772 C C . THR A 1 100 ? 12.239 -10.152 -15.837 1.00 81.94 100 THR A C 1
ATOM 774 O O . THR A 1 100 ? 13.151 -10.970 -15.706 1.00 81.94 100 THR A O 1
ATOM 777 N N . ARG A 1 101 ? 10.956 -10.514 -15.813 1.00 75.50 101 ARG A N 1
ATOM 778 C CA . ARG A 1 101 ? 10.497 -11.902 -15.717 1.00 75.50 101 ARG A CA 1
ATOM 779 C C . ARG A 1 101 ? 10.270 -12.486 -17.115 1.00 75.50 101 ARG A C 1
ATOM 781 O O . ARG A 1 101 ? 10.038 -11.776 -18.091 1.00 75.50 101 ARG A O 1
ATOM 788 N N . LYS A 1 102 ? 10.336 -13.817 -17.218 1.00 72.19 102 LYS A N 1
ATOM 789 C CA . LYS A 1 102 ? 10.193 -14.551 -18.493 1.00 72.19 102 LYS A CA 1
ATOM 790 C C . LYS A 1 102 ? 8.788 -14.459 -19.110 1.00 72.19 102 LYS A C 1
ATOM 792 O O . LYS A 1 102 ? 8.638 -14.705 -20.298 1.00 72.19 102 LYS A O 1
ATOM 797 N N . ASP A 1 103 ? 7.782 -14.112 -18.314 1.00 71.12 103 ASP A N 1
ATOM 798 C CA . ASP A 1 103 ? 6.365 -13.970 -18.685 1.00 71.12 103 ASP A CA 1
ATOM 799 C C . ASP A 1 103 ? 6.009 -12.563 -19.216 1.00 71.12 103 ASP A C 1
ATOM 801 O O . ASP A 1 103 ? 4.839 -12.252 -19.453 1.00 71.12 103 ASP A O 1
ATOM 805 N N . GLY A 1 104 ? 7.010 -11.694 -19.399 1.00 72.44 104 GLY A N 1
ATOM 806 C CA . GLY A 1 104 ? 6.812 -10.305 -19.811 1.00 72.44 104 GLY A CA 1
ATOM 807 C C . GLY A 1 104 ? 6.310 -9.392 -18.688 1.00 72.44 104 GLY A C 1
ATOM 808 O O . GLY A 1 104 ? 5.943 -8.252 -18.963 1.00 72.44 104 GLY A O 1
ATOM 809 N N . HIS A 1 105 ? 6.275 -9.869 -17.438 1.00 79.19 105 HIS A N 1
ATOM 810 C CA . HIS A 1 105 ? 6.145 -9.014 -16.262 1.00 79.19 105 HIS A CA 1
ATOM 811 C C . HIS A 1 105 ? 7.528 -8.519 -15.815 1.00 79.19 105 HIS A C 1
ATOM 813 O O . HIS A 1 105 ? 8.568 -9.099 -16.122 1.00 79.19 105 HIS A O 1
ATOM 819 N N . TYR A 1 106 ? 7.533 -7.472 -15.009 1.00 85.00 106 TYR A N 1
ATOM 820 C CA . TYR A 1 106 ? 8.663 -7.049 -14.198 1.00 85.00 106 TYR A CA 1
ATOM 821 C C . TYR A 1 106 ? 8.418 -7.487 -12.755 1.00 85.00 106 TYR A C 1
ATOM 823 O O . TYR A 1 106 ? 7.276 -7.529 -12.295 1.00 85.00 106 TYR A O 1
ATOM 831 N N . ALA A 1 107 ? 9.479 -7.844 -12.044 1.00 87.00 107 ALA A N 1
ATOM 832 C CA . ALA A 1 107 ? 9.479 -7.991 -10.598 1.00 87.00 107 ALA A CA 1
ATOM 833 C C . ALA A 1 107 ? 10.202 -6.782 -10.009 1.00 87.00 107 ALA A C 1
ATOM 835 O O . ALA A 1 107 ? 11.405 -6.616 -10.215 1.00 87.00 107 ALA A O 1
ATOM 836 N N . VAL A 1 108 ? 9.450 -5.947 -9.299 1.00 90.56 108 VAL A N 1
ATOM 837 C CA . VAL A 1 108 ? 9.972 -4.797 -8.565 1.00 90.56 108 VAL A CA 1
ATOM 838 C C . VAL A 1 108 ? 10.112 -5.201 -7.109 1.00 90.56 108 VAL A C 1
ATOM 840 O O . VAL A 1 108 ? 9.122 -5.584 -6.487 1.00 90.56 108 VAL A O 1
ATOM 843 N N . SER A 1 109 ? 11.324 -5.130 -6.573 1.00 92.19 109 SER A N 1
ATOM 844 C CA . SER A 1 109 ? 11.577 -5.341 -5.149 1.00 92.19 109 SER A CA 1
ATOM 845 C C . SER A 1 109 ? 11.974 -4.034 -4.487 1.00 92.19 109 SER A C 1
ATOM 847 O O . SER A 1 109 ? 12.695 -3.247 -5.096 1.00 92.19 109 SER A O 1
ATOM 849 N N . MET A 1 110 ? 11.502 -3.803 -3.267 1.00 95.31 110 MET A N 1
ATOM 850 C CA . MET A 1 110 ? 11.806 -2.595 -2.499 1.00 95.31 110 MET A CA 1
ATOM 851 C C . MET A 1 110 ? 11.612 -2.831 -1.003 1.00 95.31 110 MET A C 1
ATOM 853 O O . MET A 1 110 ? 10.809 -3.677 -0.603 1.00 95.31 110 MET A O 1
ATOM 857 N N . ASP A 1 111 ? 12.312 -2.047 -0.194 1.00 95.69 111 ASP A N 1
ATOM 858 C CA . ASP A 1 111 ? 12.012 -1.879 1.222 1.00 95.69 111 ASP A CA 1
ATOM 859 C C . ASP A 1 111 ? 10.978 -0.759 1.368 1.00 95.69 111 ASP A C 1
ATOM 861 O O . ASP A 1 111 ? 11.201 0.361 0.914 1.00 95.69 111 ASP A O 1
ATOM 865 N N . ILE A 1 112 ? 9.843 -1.052 1.998 1.00 94.06 112 ILE A N 1
ATOM 866 C CA . ILE A 1 112 ? 8.816 -0.060 2.321 1.00 94.06 112 ILE A CA 1
ATOM 867 C C . ILE A 1 112 ? 8.946 0.313 3.788 1.00 94.06 112 ILE A C 1
ATOM 869 O O . ILE A 1 112 ? 9.026 -0.562 4.654 1.00 94.06 112 ILE A O 1
ATOM 873 N N . HIS A 1 113 ? 8.930 1.612 4.058 1.00 91.25 113 HIS A N 1
ATOM 874 C CA . HIS A 1 113 ? 9.023 2.166 5.394 1.00 91.25 113 HIS A CA 1
ATOM 875 C C . HIS A 1 113 ? 7.662 2.633 5.901 1.00 91.25 113 HIS A C 1
ATOM 877 O O . HIS A 1 113 ? 6.897 3.275 5.182 1.00 91.25 113 HIS A O 1
ATOM 883 N N . PHE A 1 114 ? 7.404 2.367 7.175 1.00 86.31 114 PHE A N 1
ATOM 884 C CA . PHE A 1 114 ? 6.192 2.718 7.902 1.00 86.31 114 PHE A CA 1
ATOM 885 C C . PHE A 1 114 ? 6.565 3.418 9.202 1.00 86.31 114 PHE A C 1
ATOM 887 O O . PHE A 1 114 ? 7.589 3.110 9.810 1.00 86.31 114 PHE A O 1
ATOM 894 N N . THR A 1 115 ? 5.705 4.317 9.668 1.00 82.31 115 THR A N 1
ATOM 895 C CA . THR A 1 115 ? 5.841 4.892 11.009 1.00 82.31 115 THR A CA 1
ATOM 896 C C . THR A 1 115 ? 4.936 4.135 11.966 1.00 82.31 115 THR A C 1
ATOM 898 O O . THR A 1 115 ? 3.716 4.121 11.798 1.00 82.31 115 THR A O 1
ATOM 901 N N . SER A 1 116 ? 5.519 3.510 12.984 1.00 79.12 116 SER A N 1
ATOM 902 C CA . SER A 1 116 ? 4.755 2.856 14.039 1.00 79.12 116 SER A CA 1
ATOM 903 C C . SER A 1 116 ? 4.031 3.883 14.926 1.00 79.12 116 SER A C 1
ATOM 905 O O . SER A 1 116 ? 4.351 5.077 14.920 1.00 79.12 116 SER A O 1
ATOM 907 N N . PRO A 1 117 ? 3.084 3.443 15.765 1.00 72.81 117 PRO A N 1
ATOM 908 C CA . PRO A 1 117 ? 2.404 4.320 16.722 1.00 72.81 117 PRO A CA 1
ATOM 909 C C . PRO A 1 117 ? 3.358 4.986 17.713 1.00 72.81 117 PRO A C 1
ATOM 911 O O . PRO A 1 117 ? 3.187 6.153 18.064 1.00 72.81 117 PRO A O 1
ATOM 914 N N . SER A 1 118 ? 4.407 4.259 18.107 1.00 74.25 118 SER A N 1
ATOM 915 C CA . SER A 1 118 ? 5.499 4.757 18.943 1.00 74.25 118 SER A CA 1
ATOM 916 C C . SER A 1 118 ? 6.511 5.607 18.170 1.00 74.25 118 SER A C 1
ATOM 918 O O . SER A 1 118 ? 7.557 5.946 18.715 1.00 74.25 118 SER A O 1
ATOM 920 N N . LYS A 1 119 ? 6.209 5.963 16.914 1.00 77.75 119 LYS A N 1
ATOM 921 C CA . LYS A 1 119 ? 7.049 6.756 16.007 1.00 77.75 119 LYS A CA 1
ATOM 922 C C . LYS A 1 119 ? 8.389 6.095 15.656 1.00 77.75 119 LYS A C 1
ATOM 924 O O . LYS A 1 119 ? 9.333 6.788 15.289 1.00 77.75 119 LYS A O 1
ATOM 929 N N . SER A 1 120 ? 8.481 4.767 15.757 1.00 83.06 120 SER A N 1
ATOM 930 C CA . SER A 1 120 ? 9.624 4.013 15.225 1.00 83.06 120 SER A CA 1
ATOM 931 C C . SER A 1 120 ? 9.450 3.779 13.729 1.00 83.06 120 SER A C 1
ATOM 933 O O . SER A 1 120 ? 8.332 3.581 13.251 1.00 83.06 120 SER A O 1
ATOM 935 N N . LEU A 1 121 ? 10.561 3.796 12.994 1.00 87.25 121 LEU A N 1
ATOM 936 C CA . LEU A 1 121 ? 10.572 3.408 11.590 1.00 87.25 121 LEU A CA 1
ATOM 937 C C . LEU A 1 121 ? 10.552 1.880 11.492 1.00 87.25 121 LEU A C 1
ATOM 939 O O . LEU A 1 121 ? 11.432 1.196 12.015 1.00 87.25 121 LEU A O 1
ATOM 943 N N . GLU A 1 122 ? 9.553 1.352 10.804 1.00 89.31 122 GLU A N 1
ATOM 944 C CA . GLU A 1 122 ? 9.379 -0.072 10.555 1.00 89.31 122 GLU A CA 1
ATOM 945 C C . GLU A 1 122 ? 9.542 -0.353 9.066 1.00 89.31 122 GLU A C 1
ATOM 947 O O . GLU A 1 122 ? 9.048 0.406 8.238 1.0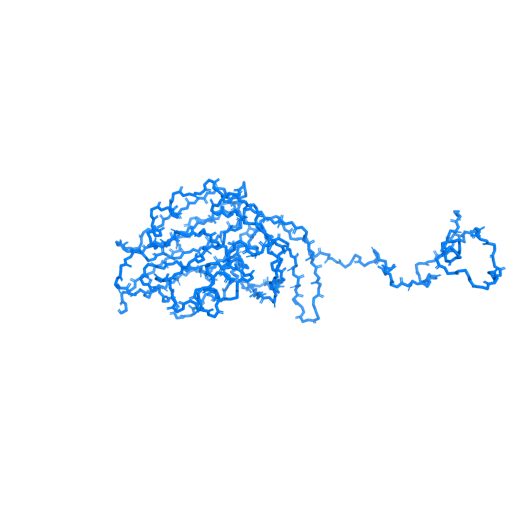0 89.31 122 GLU A O 1
ATOM 952 N N . THR A 1 123 ? 10.214 -1.446 8.719 1.00 92.19 123 THR A N 1
ATOM 953 C CA . THR A 1 123 ? 10.550 -1.768 7.331 1.00 92.19 123 THR A CA 1
ATOM 954 C C . THR A 1 123 ? 10.058 -3.159 6.962 1.00 92.19 123 THR A C 1
ATOM 956 O O . THR A 1 123 ? 10.328 -4.140 7.669 1.00 92.19 123 THR A O 1
ATOM 959 N N . ILE A 1 124 ? 9.376 -3.250 5.821 1.00 92.38 124 ILE A N 1
ATOM 960 C CA . ILE A 1 124 ? 8.956 -4.508 5.198 1.00 92.38 124 ILE A CA 1
ATOM 961 C C . ILE A 1 124 ? 9.472 -4.523 3.763 1.00 92.38 124 ILE A C 1
ATOM 963 O O . ILE A 1 124 ? 9.170 -3.634 2.972 1.00 92.38 124 ILE A O 1
ATOM 967 N N . PHE A 1 125 ? 10.242 -5.552 3.437 1.00 93.44 125 PHE A N 1
ATOM 968 C CA . PHE A 1 125 ? 10.651 -5.861 2.079 1.00 93.44 125 PHE A CA 1
ATOM 969 C C . PHE A 1 125 ? 9.477 -6.461 1.313 1.00 93.44 125 PHE A C 1
ATOM 971 O O . PHE A 1 125 ? 8.767 -7.323 1.835 1.00 93.44 125 PHE A O 1
ATOM 978 N N . VAL A 1 126 ? 9.289 -6.050 0.064 1.00 93.62 126 VAL A N 1
ATOM 979 C CA . VAL A 1 126 ? 8.256 -6.604 -0.814 1.00 93.62 126 VAL A CA 1
ATOM 980 C C . VAL A 1 126 ? 8.805 -6.910 -2.196 1.00 93.62 126 VAL A C 1
ATOM 982 O O . VAL A 1 126 ? 9.741 -6.266 -2.667 1.00 93.62 126 VAL A O 1
ATOM 985 N N . THR A 1 127 ? 8.157 -7.851 -2.877 1.00 90.38 127 THR A N 1
ATOM 986 C CA . THR A 1 127 ? 8.332 -8.081 -4.311 1.00 90.38 127 THR A CA 1
ATOM 987 C C . THR A 1 127 ? 6.976 -8.021 -4.996 1.00 90.38 127 THR A C 1
ATOM 989 O O . THR A 1 127 ? 6.054 -8.762 -4.649 1.00 90.38 127 THR A O 1
ATOM 992 N N . ILE A 1 128 ? 6.858 -7.157 -5.997 1.00 90.38 128 ILE A N 1
ATOM 993 C CA . ILE A 1 128 ? 5.627 -6.899 -6.736 1.00 90.38 128 ILE A CA 1
ATOM 994 C C . ILE A 1 128 ? 5.844 -7.303 -8.188 1.00 90.38 128 ILE A C 1
ATOM 996 O O . ILE A 1 128 ? 6.776 -6.843 -8.846 1.00 90.38 128 ILE A O 1
ATOM 1000 N N . SER A 1 129 ? 4.966 -8.153 -8.711 1.00 85.56 129 SER A N 1
ATOM 1001 C CA . SER A 1 129 ? 4.872 -8.352 -10.148 1.00 85.56 129 SER A CA 1
ATOM 1002 C C . SER A 1 129 ? 4.122 -7.184 -10.758 1.00 85.56 129 SER A C 1
ATOM 1004 O O . SER A 1 129 ? 3.010 -6.895 -10.335 1.00 85.56 129 SER A O 1
ATOM 1006 N N . TYR A 1 130 ? 4.697 -6.573 -11.781 1.00 82.06 130 TYR A N 1
ATOM 1007 C CA . TYR A 1 130 ? 4.160 -5.419 -12.484 1.00 82.06 130 TYR A CA 1
ATOM 1008 C C . TYR A 1 130 ? 4.210 -5.689 -13.988 1.00 82.06 130 TYR A C 1
ATOM 1010 O O . TYR A 1 130 ? 5.277 -5.984 -14.519 1.00 82.06 130 TYR A O 1
ATOM 1018 N N . LYS A 1 131 ? 3.078 -5.606 -14.690 1.00 78.56 131 LYS A N 1
ATOM 1019 C CA . LYS A 1 131 ? 3.053 -5.653 -16.160 1.00 78.56 131 LYS A CA 1
ATOM 1020 C C . LYS A 1 131 ? 2.468 -4.362 -16.720 1.00 78.56 131 LYS A C 1
ATOM 1022 O O . LYS A 1 131 ? 1.250 -4.203 -16.636 1.00 78.56 131 LYS A O 1
ATOM 1027 N N . PRO A 1 132 ? 3.291 -3.469 -17.300 1.00 69.38 132 PRO A N 1
ATOM 1028 C CA . PRO A 1 132 ? 2.793 -2.252 -17.916 1.00 69.38 132 PRO A CA 1
ATOM 1029 C C . PRO A 1 132 ? 1.775 -2.592 -19.006 1.00 69.38 132 PRO A C 1
ATOM 1031 O O . PRO A 1 132 ? 2.063 -3.363 -19.923 1.00 69.38 132 PRO A O 1
ATOM 1034 N N . ALA A 1 133 ? 0.583 -2.013 -18.920 1.00 62.38 133 ALA A N 1
ATOM 1035 C CA . ALA A 1 133 ? -0.411 -2.134 -19.976 1.00 62.38 133 ALA A CA 1
ATOM 1036 C C . ALA A 1 133 ? 0.007 -1.335 -21.216 1.00 62.38 133 ALA A C 1
ATOM 1038 O O . ALA A 1 133 ? 0.372 -0.160 -21.108 1.00 62.38 133 ALA A O 1
ATOM 1039 N N . SER A 1 134 ? -0.145 -1.924 -22.403 1.00 53.97 134 SER A N 1
ATOM 1040 C CA . SER A 1 134 ? -0.153 -1.174 -23.665 1.00 53.97 134 SER A CA 1
ATOM 1041 C C . SER A 1 134 ? -1.450 -0.364 -23.835 1.00 53.97 134 SER A C 1
ATOM 1043 O O . SER A 1 134 ? -1.401 0.736 -24.380 1.00 53.97 134 SER A O 1
ATOM 1045 N N . HIS A 1 135 ? -2.585 -0.842 -23.293 1.00 47.16 135 HIS A N 1
ATOM 1046 C CA . HIS A 1 135 ? -3.895 -0.171 -23.344 1.00 47.16 135 HIS A CA 1
ATOM 1047 C C . HIS A 1 135 ? -4.760 -0.420 -22.085 1.00 47.16 135 HIS A C 1
ATOM 1049 O O . HIS A 1 135 ? -5.643 -1.271 -22.091 1.00 47.16 135 HIS A O 1
ATOM 1055 N N . GLY A 1 136 ? -4.548 0.345 -21.008 1.00 52.78 136 GLY A N 1
ATOM 1056 C CA . GLY A 1 136 ? -5.602 0.605 -20.007 1.00 52.78 136 GLY A CA 1
ATOM 1057 C C . GLY A 1 136 ? -5.456 -0.026 -18.614 1.00 52.78 136 GLY A C 1
ATOM 1058 O O . GLY A 1 136 ? -5.650 0.689 -17.642 1.00 52.78 136 GLY A O 1
ATOM 1059 N N . SER A 1 137 ? -5.066 -1.299 -18.460 1.00 55.09 137 SER A N 1
ATOM 1060 C CA . SER A 1 137 ? -4.998 -1.933 -17.122 1.00 55.09 137 SER A CA 1
ATOM 1061 C C . SER A 1 137 ? -3.689 -2.679 -16.881 1.00 55.09 137 SER A C 1
ATOM 1063 O O . SER A 1 137 ? -3.355 -3.618 -17.607 1.00 55.09 137 SER A O 1
ATOM 1065 N N . THR A 1 138 ? -2.921 -2.235 -15.881 1.00 64.12 138 THR A N 1
ATOM 1066 C CA . THR A 1 138 ? -1.675 -2.892 -15.469 1.00 64.12 138 THR A CA 1
ATOM 1067 C C . THR A 1 138 ? -2.008 -3.879 -14.373 1.00 64.12 138 THR A C 1
ATOM 1069 O O . THR A 1 138 ? -2.529 -3.518 -13.321 1.00 64.12 138 THR A O 1
ATOM 1072 N N . THR A 1 139 ? -1.634 -5.135 -14.577 1.00 70.19 139 THR A N 1
ATOM 1073 C CA . THR A 1 139 ? -1.764 -6.143 -13.530 1.00 70.19 139 THR A CA 1
ATOM 1074 C C . THR A 1 139 ? -0.608 -6.010 -12.545 1.00 70.19 139 THR A C 1
ATOM 1076 O O . THR A 1 139 ? 0.558 -6.167 -12.924 1.00 70.19 139 THR A O 1
ATOM 1079 N N . MET A 1 140 ? -0.942 -5.743 -11.281 1.00 78.75 140 MET A N 1
ATOM 1080 C CA . MET A 1 140 ? -0.022 -5.874 -10.159 1.00 78.75 140 MET A CA 1
ATOM 1081 C C . MET A 1 140 ? -0.366 -7.096 -9.313 1.00 78.75 140 MET A C 1
ATOM 1083 O O . MET A 1 140 ? -1.529 -7.458 -9.135 1.00 78.75 140 MET A O 1
ATOM 1087 N N . THR A 1 141 ? 0.650 -7.748 -8.765 1.00 84.00 141 THR A N 1
ATOM 1088 C CA . THR A 1 141 ? 0.461 -8.847 -7.814 1.00 84.00 141 THR A CA 1
ATOM 1089 C C . THR A 1 141 ? 1.562 -8.794 -6.775 1.00 84.00 141 THR A C 1
ATOM 1091 O O . THR A 1 141 ? 2.737 -8.750 -7.134 1.00 84.00 141 THR A O 1
ATOM 1094 N N . LEU A 1 142 ? 1.196 -8.809 -5.493 1.00 87.06 142 LEU A N 1
ATOM 1095 C CA . LEU A 1 142 ? 2.173 -8.975 -4.424 1.00 87.06 142 LEU A CA 1
ATOM 1096 C C . LEU A 1 142 ? 2.676 -10.424 -4.466 1.00 87.06 142 LEU A C 1
ATOM 1098 O O . LEU A 1 142 ? 1.905 -11.348 -4.226 1.00 87.06 142 LEU A O 1
ATOM 1102 N N . LEU A 1 143 ? 3.944 -10.617 -4.829 1.00 86.31 143 LEU A N 1
ATOM 1103 C CA . LEU A 1 143 ? 4.562 -11.941 -4.946 1.00 86.31 143 LEU A CA 1
ATOM 1104 C C . LEU A 1 143 ? 5.131 -12.416 -3.614 1.00 86.31 143 LEU A C 1
ATOM 1106 O O . LEU A 1 143 ? 5.022 -13.591 -3.280 1.00 86.31 143 LEU A O 1
ATOM 1110 N N . ALA A 1 144 ? 5.766 -11.503 -2.883 1.00 88.00 144 ALA A N 1
ATOM 1111 C CA . ALA A 1 144 ? 6.413 -11.795 -1.616 1.00 88.00 144 ALA A CA 1
ATOM 1112 C C . ALA A 1 144 ? 6.412 -10.560 -0.718 1.00 88.00 144 ALA A C 1
ATOM 1114 O O . ALA A 1 144 ? 6.402 -9.423 -1.196 1.00 88.00 144 ALA A O 1
ATOM 1115 N N . ASN A 1 145 ? 6.444 -10.803 0.585 1.00 90.31 145 ASN A N 1
ATOM 1116 C CA . ASN A 1 145 ? 6.712 -9.800 1.599 1.00 90.31 145 ASN A CA 1
ATOM 1117 C C . ASN A 1 145 ? 7.498 -10.447 2.747 1.00 90.31 145 ASN A C 1
ATOM 1119 O O . ASN A 1 145 ? 7.297 -11.618 3.062 1.00 90.31 145 ASN A O 1
ATOM 1123 N N . GLU A 1 146 ? 8.418 -9.693 3.336 1.00 87.25 146 GLU A N 1
ATOM 1124 C CA . GLU A 1 146 ? 9.262 -10.130 4.444 1.00 87.25 146 GLU A CA 1
ATOM 1125 C C . GLU A 1 146 ? 9.563 -8.929 5.338 1.00 87.25 146 GLU A C 1
ATOM 1127 O O . GLU A 1 146 ? 10.031 -7.890 4.878 1.00 87.25 146 GLU A O 1
ATOM 1132 N N . ARG A 1 147 ? 9.321 -9.045 6.641 1.00 87.69 147 ARG A N 1
ATOM 1133 C CA . ARG A 1 147 ? 9.654 -7.961 7.561 1.00 87.69 147 ARG A CA 1
ATOM 1134 C C . ARG A 1 147 ? 11.157 -7.890 7.815 1.00 87.69 147 ARG A C 1
ATOM 1136 O O . ARG A 1 147 ? 11.782 -8.891 8.146 1.00 87.69 147 ARG A O 1
ATOM 1143 N N . ARG A 1 148 ? 11.710 -6.678 7.724 1.00 89.38 148 ARG A N 1
ATOM 1144 C CA . ARG A 1 148 ? 13.115 -6.377 8.035 1.00 89.38 148 ARG A CA 1
ATOM 1145 C C . ARG A 1 148 ? 13.300 -5.900 9.474 1.00 89.38 148 ARG A C 1
ATOM 1147 O O . ARG A 1 148 ? 14.295 -6.240 10.105 1.00 89.38 148 ARG A O 1
ATOM 1154 N N . SER A 1 149 ? 12.348 -5.132 10.003 1.00 87.81 149 SER A N 1
ATOM 1155 C CA . SER A 1 149 ? 12.432 -4.620 11.377 1.00 87.81 149 SER A CA 1
ATOM 1156 C C . SER A 1 149 ? 12.145 -5.699 12.431 1.00 87.81 149 SER A C 1
ATOM 1158 O O . SER A 1 149 ? 11.311 -6.575 12.199 1.00 87.81 149 SER A O 1
ATOM 1160 N N . PRO A 1 150 ? 12.755 -5.633 13.628 1.00 84.00 150 PRO A N 1
ATOM 1161 C CA . PRO A 1 150 ? 12.436 -6.553 14.717 1.00 84.00 150 PRO A CA 1
ATOM 1162 C C . PRO A 1 150 ? 10.941 -6.535 15.066 1.00 84.00 150 PRO A C 1
ATOM 1164 O O . PRO A 1 150 ? 10.355 -5.472 15.252 1.00 84.00 150 PRO A O 1
ATOM 1167 N N . TYR A 1 151 ? 10.324 -7.713 15.193 1.00 81.12 151 TYR A N 1
ATOM 1168 C CA . TYR A 1 151 ? 8.891 -7.833 15.497 1.00 81.12 151 TYR A CA 1
ATOM 1169 C C . TYR A 1 151 ? 8.581 -8.307 16.921 1.00 81.12 151 TYR A C 1
ATOM 1171 O O . TYR A 1 151 ? 7.419 -8.334 17.322 1.00 81.12 151 TYR A O 1
ATOM 1179 N N . SER A 1 152 ? 9.603 -8.644 17.716 1.00 79.81 152 SER A N 1
ATOM 1180 C CA . SER A 1 152 ? 9.424 -9.067 19.109 1.00 79.81 152 SER A CA 1
ATOM 1181 C C . SER A 1 152 ? 8.602 -8.095 19.974 1.00 79.81 152 SER A C 1
ATOM 1183 O O . SER A 1 152 ? 7.850 -8.602 20.810 1.00 79.81 152 SER A O 1
ATOM 1185 N N . PRO A 1 153 ? 8.638 -6.755 19.775 1.00 79.62 153 PRO A N 1
ATOM 1186 C CA . PRO A 1 153 ? 7.794 -5.836 20.545 1.00 79.62 153 PRO A CA 1
ATOM 1187 C C . PRO A 1 153 ? 6.290 -5.983 20.267 1.00 79.62 153 PRO A C 1
ATOM 1189 O O . PRO A 1 153 ? 5.476 -5.588 21.097 1.00 79.62 153 PRO A O 1
ATOM 1192 N N . TYR A 1 154 ? 5.912 -6.558 19.121 1.00 78.62 154 TYR A N 1
ATOM 1193 C CA . TYR A 1 154 ? 4.524 -6.635 18.653 1.00 78.62 154 TYR A CA 1
ATOM 1194 C C . TYR A 1 154 ? 3.856 -7.986 18.939 1.00 78.62 154 TYR A C 1
ATOM 1196 O O . TYR A 1 154 ? 2.665 -8.140 18.674 1.00 78.62 154 TYR A O 1
ATOM 1204 N N . ARG A 1 155 ? 4.577 -8.944 19.546 1.00 76.62 155 ARG A N 1
ATOM 1205 C CA . ARG A 1 155 ? 4.024 -10.243 19.980 1.00 76.62 155 ARG A CA 1
ATOM 1206 C C . ARG A 1 155 ? 2.709 -10.129 20.762 1.00 76.62 155 ARG A C 1
ATOM 1208 O O . ARG A 1 155 ? 1.802 -10.895 20.466 1.00 76.62 155 ARG A O 1
ATOM 1215 N N . PRO A 1 156 ? 2.526 -9.172 21.698 1.00 75.25 156 PRO A N 1
ATOM 1216 C CA . PRO A 1 156 ? 1.274 -9.089 22.460 1.00 75.25 156 PRO A CA 1
ATOM 1217 C C . PRO A 1 156 ? 0.048 -8.666 21.628 1.00 75.25 156 PRO A C 1
ATOM 1219 O O . PRO A 1 156 ? -1.068 -8.632 22.147 1.00 75.25 156 PRO A O 1
ATOM 1222 N N . CYS A 1 157 ? 0.247 -8.306 20.358 1.00 70.38 157 CYS A N 1
ATOM 1223 C CA . CYS A 1 157 ? -0.821 -8.009 19.408 1.00 70.38 157 CYS A CA 1
ATOM 1224 C C . CYS A 1 157 ? -1.164 -9.178 18.485 1.00 70.38 157 CYS A C 1
ATOM 1226 O O . CYS A 1 157 ? -2.144 -9.085 17.747 1.00 70.38 157 CYS A O 1
ATOM 1228 N N . GLY A 1 158 ? -0.373 -10.252 18.514 1.00 64.19 158 GLY A N 1
ATOM 1229 C CA . GLY A 1 158 ? -0.665 -11.491 17.810 1.00 64.19 158 GLY A CA 1
ATOM 1230 C C . GLY A 1 158 ? -1.769 -12.264 18.523 1.00 64.19 158 GLY A C 1
ATOM 1231 O O . GLY A 1 158 ? -1.489 -13.206 19.254 1.00 64.19 158 GLY A O 1
ATOM 1232 N N . ASP A 1 159 ? -3.025 -11.878 18.310 1.00 52.75 159 ASP A N 1
ATOM 1233 C CA . ASP A 1 159 ? -4.167 -12.727 18.651 1.00 52.75 159 ASP A CA 1
ATOM 1234 C C . ASP A 1 159 ? -4.687 -13.366 17.356 1.00 52.75 159 ASP A C 1
ATOM 1236 O O . ASP A 1 159 ? -5.189 -12.675 16.469 1.00 52.75 159 ASP A O 1
ATOM 1240 N N . GLY A 1 160 ? -4.574 -14.692 17.243 1.00 59.09 160 GLY A N 1
ATOM 1241 C CA . GLY A 1 160 ? -5.137 -15.472 16.134 1.00 59.09 160 GLY A CA 1
ATOM 1242 C C . GLY A 1 160 ? -4.131 -15.867 15.038 1.00 59.09 160 GLY A C 1
ATOM 1243 O O . GLY A 1 160 ? -2.931 -15.919 15.293 1.00 59.09 160 GLY A O 1
ATOM 1244 N N . PRO A 1 161 ? -4.598 -16.190 13.815 1.00 54.22 161 PRO A N 1
ATOM 1245 C CA . PRO A 1 161 ? -3.762 -16.690 12.715 1.00 54.22 161 PRO A CA 1
ATOM 1246 C C . PRO A 1 161 ? -2.962 -15.590 11.992 1.00 54.22 161 PRO A C 1
ATOM 1248 O O . PRO A 1 161 ? -2.358 -15.847 10.951 1.00 54.22 161 PRO A O 1
ATOM 1251 N N . ILE A 1 162 ? -2.961 -14.355 12.507 1.00 58.41 162 ILE A N 1
ATOM 1252 C CA . ILE A 1 162 ? -2.189 -13.250 11.935 1.00 58.41 162 ILE A CA 1
ATOM 1253 C C . ILE A 1 162 ? -0.706 -13.577 12.098 1.00 58.41 162 ILE A C 1
ATOM 1255 O O . ILE A 1 162 ? -0.226 -13.785 13.211 1.00 58.41 162 ILE A O 1
ATOM 1259 N N . THR A 1 163 ? 0.045 -13.598 10.997 1.00 61.50 163 THR A N 1
ATOM 1260 C CA . THR A 1 163 ? 1.495 -13.769 11.073 1.00 61.50 163 THR A CA 1
ATOM 1261 C C . THR A 1 163 ? 2.085 -12.561 11.803 1.00 61.50 163 THR A C 1
ATOM 1263 O O . THR A 1 163 ? 2.128 -11.459 11.253 1.00 61.50 163 THR A O 1
ATOM 1266 N N . GLU A 1 164 ? 2.534 -12.757 13.049 1.00 62.41 164 GLU A N 1
ATOM 1267 C CA . GLU A 1 164 ? 3.157 -11.729 13.908 1.00 62.41 164 GLU A CA 1
ATOM 1268 C C . GLU A 1 164 ? 4.232 -10.914 13.170 1.00 62.41 164 GLU A C 1
ATOM 1270 O O . GLU A 1 164 ? 4.470 -9.743 13.470 1.00 62.41 164 GLU A O 1
ATOM 1275 N N . SER A 1 165 ? 4.850 -11.522 12.155 1.00 68.12 165 SER A N 1
ATOM 1276 C CA . SER A 1 165 ? 5.849 -10.904 11.297 1.00 68.12 165 SER A CA 1
ATOM 1277 C C . SER A 1 165 ? 5.346 -9.702 10.502 1.00 68.12 165 SER A C 1
ATOM 1279 O O . SER A 1 165 ? 6.190 -8.959 10.037 1.00 68.12 165 SER A O 1
ATOM 1281 N N . LEU A 1 166 ? 4.045 -9.462 10.321 1.00 73.81 166 LEU A N 1
ATOM 1282 C CA . LEU A 1 166 ? 3.544 -8.329 9.516 1.00 73.81 166 LEU A CA 1
ATOM 1283 C C . LEU A 1 166 ? 2.754 -7.296 10.329 1.00 73.81 166 LEU A C 1
ATOM 1285 O O . LEU A 1 166 ? 2.509 -6.192 9.851 1.00 73.81 166 LEU A O 1
ATOM 1289 N N . CYS A 1 167 ? 2.404 -7.620 11.575 1.00 78.75 167 CYS A N 1
ATOM 1290 C CA . CYS A 1 167 ? 1.647 -6.733 12.447 1.00 78.75 167 CYS A CA 1
ATOM 1291 C C . CYS A 1 167 ? 2.535 -5.626 13.038 1.00 78.75 167 CYS A C 1
ATOM 1293 O O . CYS A 1 167 ? 3.578 -5.890 13.644 1.00 78.75 167 CYS A O 1
ATOM 1295 N N . ILE A 1 168 ? 2.089 -4.377 12.916 1.00 78.94 168 ILE A N 1
ATOM 1296 C CA . ILE A 1 168 ? 2.617 -3.230 13.665 1.00 78.94 168 ILE A CA 1
ATOM 1297 C C . ILE A 1 168 ? 1.479 -2.721 14.548 1.00 78.94 168 ILE A C 1
ATOM 1299 O O . ILE A 1 168 ? 0.363 -2.542 14.064 1.00 78.94 168 ILE A O 1
ATOM 1303 N N . CYS A 1 169 ? 1.736 -2.533 15.841 1.00 76.38 169 CYS A N 1
ATOM 1304 C CA . CYS A 1 169 ? 0.719 -2.189 16.837 1.00 76.38 169 CYS A CA 1
ATOM 1305 C C . CYS A 1 169 ? 1.302 -1.438 18.040 1.00 76.38 169 CYS A C 1
ATOM 1307 O O . CYS A 1 169 ? 2.513 -1.273 18.156 1.00 76.38 169 CYS A O 1
ATOM 1309 N N . GLN A 1 170 ? 0.434 -1.028 18.965 1.00 70.88 170 GLN A N 1
ATOM 1310 C CA . GLN A 1 170 ? 0.830 -0.561 20.293 1.00 70.88 170 GLN A CA 1
ATOM 1311 C C . GLN A 1 170 ? 0.166 -1.448 21.342 1.00 70.88 170 GLN A C 1
ATOM 1313 O O . GLN A 1 170 ? -1.046 -1.664 21.304 1.00 70.88 170 GLN A O 1
ATOM 1318 N N . THR A 1 171 ? 0.954 -1.961 22.279 1.00 62.97 171 THR A N 1
ATOM 1319 C CA . THR A 1 171 ? 0.456 -2.798 23.371 1.00 62.97 171 THR A CA 1
ATOM 1320 C C . THR A 1 171 ? -0.405 -1.980 24.337 1.00 62.97 171 THR A C 1
ATOM 1322 O O . THR A 1 171 ? -0.138 -0.807 24.590 1.00 62.97 171 THR A O 1
ATOM 1325 N N . GLY A 1 172 ? -1.474 -2.588 24.862 1.00 56.03 172 GLY A N 1
ATOM 1326 C CA . GLY A 1 172 ? -2.395 -1.928 25.799 1.00 56.03 172 GLY A CA 1
ATOM 1327 C C . GLY A 1 172 ? -3.386 -0.946 25.162 1.00 56.03 172 GLY A C 1
ATOM 1328 O O . GLY A 1 172 ? -4.175 -0.341 25.882 1.00 56.03 172 GLY A O 1
ATOM 1329 N N . VAL A 1 173 ? -3.382 -0.808 23.833 1.00 56.28 173 VAL A N 1
ATOM 1330 C CA . VAL A 1 173 ? -4.362 -0.008 23.094 1.00 56.28 173 VAL A CA 1
ATOM 1331 C C . VAL A 1 173 ? -5.197 -0.940 22.223 1.00 56.28 173 VAL A C 1
ATOM 1333 O O . VAL A 1 173 ? -4.702 -1.520 21.259 1.00 56.28 173 VAL A O 1
ATOM 1336 N N . THR A 1 174 ? -6.477 -1.086 22.558 1.00 47.53 174 THR A N 1
ATOM 1337 C CA . THR A 1 174 ? -7.453 -1.691 21.650 1.00 47.53 174 THR A CA 1
ATOM 1338 C C . THR A 1 174 ? -7.900 -0.601 20.692 1.00 47.53 174 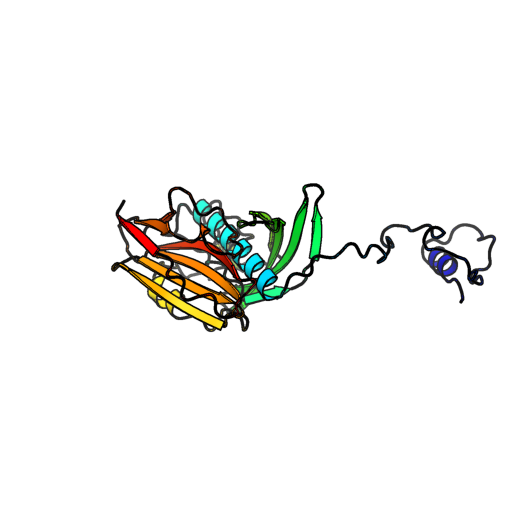THR A C 1
ATOM 1340 O O . THR A 1 174 ? -8.542 0.366 21.110 1.00 47.53 174 THR A O 1
ATOM 1343 N N . TYR A 1 175 ? -7.561 -0.728 19.410 1.00 49.19 175 TYR A N 1
ATOM 1344 C CA . TYR A 1 175 ? -8.086 0.185 18.403 1.00 49.19 175 TYR A CA 1
ATOM 1345 C C . TYR A 1 175 ? -9.563 -0.115 18.216 1.00 49.19 175 TYR A C 1
ATOM 1347 O O . TYR A 1 175 ? -9.951 -0.948 17.404 1.00 49.19 175 TYR A O 1
ATOM 1355 N N . SER A 1 176 ? -10.417 0.599 18.953 1.00 40.72 176 SER A N 1
ATOM 1356 C CA . SER A 1 176 ? -11.744 0.840 18.418 1.00 40.72 176 SER A CA 1
ATOM 1357 C C . SER A 1 176 ? -11.506 1.617 17.136 1.00 40.72 176 SER A C 1
ATOM 1359 O O . SER A 1 176 ? -10.907 2.696 17.168 1.00 40.72 176 SER A O 1
ATOM 1361 N N . LEU A 1 177 ? -11.929 1.051 16.020 1.00 44.97 177 LEU A N 1
ATOM 1362 C CA . LEU A 1 177 ? -11.979 1.712 14.734 1.00 44.97 177 LEU A CA 1
ATOM 1363 C C . LEU A 1 177 ? -12.978 2.886 14.799 1.00 44.97 177 LEU A C 1
ATOM 1365 O O . LEU A 1 177 ? -14.018 2.874 14.155 1.00 44.97 177 LEU A O 1
ATOM 1369 N N . ASN A 1 178 ? -12.639 3.937 15.551 1.00 41.41 178 ASN A N 1
ATOM 1370 C CA . ASN A 1 178 ? -13.032 5.317 15.280 1.00 41.41 178 ASN A CA 1
ATOM 1371 C C . ASN A 1 178 ? -12.188 5.785 14.079 1.00 41.41 178 ASN A C 1
ATOM 1373 O O . ASN A 1 178 ? -11.417 6.738 14.162 1.00 41.41 178 ASN A O 1
ATOM 1377 N N . ILE A 1 179 ? -12.269 5.025 12.975 1.00 46.72 179 ILE A N 1
ATOM 1378 C CA . ILE A 1 179 ? -11.476 5.205 11.748 1.00 46.72 179 ILE A CA 1
ATOM 1379 C C . ILE A 1 179 ? -11.710 6.592 11.166 1.00 46.72 179 ILE A C 1
ATOM 1381 O O . ILE A 1 179 ? -10.808 7.147 10.554 1.00 46.72 179 ILE A O 1
ATOM 1385 N N . ALA A 1 180 ? -12.901 7.157 11.364 1.00 44.47 180 ALA A N 1
ATOM 1386 C CA . ALA A 1 180 ? -13.261 8.452 10.818 1.00 44.47 180 ALA A CA 1
ATOM 1387 C C . ALA A 1 180 ? -12.333 9.553 11.344 1.00 44.47 180 ALA A C 1
ATOM 1389 O O . ALA A 1 180 ? -11.604 10.153 10.571 1.00 44.47 180 ALA A O 1
ATOM 1390 N N . ASP A 1 181 ? -12.271 9.784 12.652 1.00 41.50 181 ASP A N 1
ATOM 1391 C CA . ASP A 1 181 ? -11.712 11.055 13.119 1.00 41.50 181 ASP A CA 1
ATOM 1392 C C . ASP A 1 181 ? -10.182 11.101 13.105 1.00 41.50 181 ASP A C 1
ATOM 1394 O O . ASP A 1 181 ? -9.625 12.142 12.780 1.00 41.50 181 ASP A O 1
ATOM 1398 N N . ASN A 1 182 ? -9.480 9.992 13.364 1.00 46.12 182 ASN A N 1
ATOM 1399 C CA . ASN A 1 182 ? -8.008 9.991 13.394 1.00 46.12 182 ASN A CA 1
ATOM 1400 C C . ASN A 1 182 ? -7.375 9.714 12.021 1.00 46.12 182 ASN A C 1
ATOM 1402 O O . ASN A 1 182 ? -6.348 10.297 11.682 1.00 46.12 182 ASN A O 1
ATOM 1406 N N . TRP A 1 183 ? -7.987 8.857 11.197 1.00 50.41 183 TRP A N 1
ATOM 1407 C CA . TRP A 1 183 ? -7.470 8.575 9.853 1.00 50.41 183 TRP A CA 1
ATOM 1408 C C . TRP A 1 183 ? -7.819 9.697 8.869 1.00 50.41 183 TRP A C 1
ATOM 1410 O O . TRP A 1 183 ? -7.038 10.002 7.968 1.00 50.41 183 TRP A O 1
ATOM 1420 N N . LEU A 1 184 ? -8.960 10.378 9.077 1.00 48.91 184 LEU A N 1
ATOM 1421 C CA . LEU A 1 184 ? -9.310 11.564 8.302 1.00 48.91 184 LEU A CA 1
ATOM 1422 C C . LEU A 1 184 ? -8.573 12.841 8.754 1.00 48.91 184 LEU A C 1
ATOM 1424 O O . LEU A 1 184 ? -8.805 13.885 8.147 1.00 48.91 184 LEU A O 1
ATOM 1428 N N . THR A 1 185 ? -7.704 12.814 9.767 1.00 44.28 185 THR A N 1
ATOM 1429 C CA . THR A 1 185 ? -6.999 14.023 10.248 1.00 44.28 185 THR A CA 1
ATOM 1430 C C . THR A 1 185 ? -5.473 13.924 10.199 1.00 44.28 185 THR A C 1
ATOM 1432 O O . THR A 1 185 ? -4.822 14.950 10.012 1.00 44.28 185 THR A O 1
ATOM 1435 N N . ASP A 1 186 ? -4.880 12.728 10.261 1.00 47.72 186 ASP A N 1
ATOM 1436 C CA . ASP A 1 186 ? -3.422 12.558 10.401 1.00 47.72 186 ASP A CA 1
ATOM 1437 C C . ASP A 1 186 ? -2.701 12.308 9.054 1.00 47.72 186 ASP A C 1
ATOM 1439 O O . ASP A 1 186 ? -2.070 11.278 8.821 1.00 47.72 186 ASP A O 1
ATOM 1443 N N . VAL A 1 187 ? -2.824 13.263 8.123 1.00 45.50 187 VAL A N 1
ATOM 1444 C CA . VAL A 1 187 ? -2.146 13.247 6.801 1.00 45.50 187 VAL A CA 1
ATOM 1445 C C . VAL A 1 187 ? -0.699 13.740 6.901 1.00 45.50 187 VAL A C 1
ATOM 1447 O O . VAL A 1 187 ? 0.117 13.483 6.026 1.00 45.50 187 VAL A O 1
ATOM 1450 N N . SER A 1 188 ? -0.339 14.428 7.983 1.00 40.59 188 SER A N 1
ATOM 1451 C CA . SER A 1 188 ? 1.014 14.962 8.185 1.00 40.59 188 SER A CA 1
ATOM 1452 C C . SER A 1 188 ? 2.074 13.879 8.425 1.00 40.59 188 SER A C 1
ATOM 1454 O O . SER A 1 188 ? 3.262 14.188 8.449 1.00 40.59 188 SER A O 1
ATOM 1456 N N . ARG A 1 189 ? 1.674 12.608 8.578 1.00 48.88 189 ARG A N 1
ATOM 1457 C CA . ARG A 1 189 ? 2.585 11.461 8.745 1.00 48.88 189 ARG A CA 1
ATOM 1458 C C . ARG A 1 189 ? 2.962 10.746 7.447 1.00 48.88 189 ARG A C 1
ATOM 1460 O O . ARG A 1 189 ? 3.738 9.800 7.506 1.00 48.88 189 ARG A O 1
ATOM 1467 N N . TYR A 1 190 ? 2.397 11.142 6.310 1.00 52.91 190 TYR A N 1
ATOM 1468 C CA . TYR A 1 190 ? 2.237 10.246 5.163 1.00 52.91 190 TYR A CA 1
ATOM 1469 C C . TYR A 1 190 ? 3.338 10.252 4.097 1.00 52.91 190 TYR A C 1
ATOM 1471 O O . TYR A 1 190 ? 3.205 9.466 3.169 1.00 52.91 190 TYR A O 1
ATOM 1479 N N . SER A 1 191 ? 4.394 11.066 4.236 1.00 56.38 191 SER A N 1
ATOM 1480 C CA . SER A 1 191 ? 5.477 11.316 3.252 1.00 56.38 191 SER A CA 1
ATOM 1481 C C . SER A 1 191 ? 5.392 12.703 2.615 1.00 56.38 191 SER A C 1
ATOM 1483 O O . SER A 1 191 ? 4.300 13.180 2.310 1.00 56.38 191 SER A O 1
ATOM 1485 N N . ASP A 1 192 ? 6.550 13.292 2.306 1.00 58.59 192 ASP A N 1
ATOM 1486 C CA . ASP A 1 192 ? 6.672 14.490 1.459 1.00 58.59 192 ASP A CA 1
ATOM 1487 C C . ASP A 1 192 ? 6.133 14.255 0.031 1.00 58.59 192 ASP A C 1
ATOM 1489 O O . ASP A 1 192 ? 5.856 15.202 -0.704 1.00 58.59 192 ASP A O 1
ATOM 1493 N N . THR A 1 193 ? 5.970 12.992 -0.386 1.00 64.50 193 THR A N 1
ATOM 1494 C CA . THR A 1 193 ? 5.463 12.625 -1.718 1.00 64.50 193 THR A CA 1
ATOM 1495 C C . THR A 1 193 ? 3.943 12.787 -1.848 1.00 64.50 193 THR A C 1
ATOM 1497 O O . THR A 1 193 ? 3.433 12.957 -2.962 1.00 64.50 193 THR A O 1
ATOM 1500 N N . ILE A 1 194 ? 3.196 12.760 -0.736 1.00 67.56 194 ILE A N 1
ATOM 1501 C CA . ILE A 1 194 ? 1.747 12.985 -0.756 1.00 67.56 194 ILE A CA 1
ATOM 1502 C C . ILE A 1 194 ? 1.482 14.484 -0.812 1.00 67.56 194 ILE A C 1
ATOM 1504 O O . ILE A 1 194 ? 1.702 15.222 0.142 1.00 67.56 194 ILE A O 1
ATOM 1508 N N . THR A 1 195 ? 0.964 14.935 -1.948 1.00 62.41 195 THR A N 1
ATOM 1509 C CA . THR A 1 195 ? 0.774 16.359 -2.223 1.00 62.41 195 THR A CA 1
ATOM 1510 C C . THR A 1 195 ? -0.557 16.883 -1.705 1.00 62.41 195 THR A C 1
ATOM 1512 O O . THR A 1 195 ? -0.675 18.062 -1.381 1.00 62.41 195 THR A O 1
ATOM 1515 N N . HIS A 1 196 ? -1.592 16.042 -1.675 1.00 68.25 196 HIS A N 1
ATOM 1516 C CA . HIS A 1 196 ? -2.932 16.471 -1.285 1.00 68.25 196 HIS A CA 1
ATOM 1517 C C . HIS A 1 196 ? -3.818 15.285 -0.901 1.00 68.25 196 HIS A C 1
ATOM 1519 O O . HIS A 1 196 ? -3.607 14.161 -1.360 1.00 68.25 196 HIS A O 1
ATOM 1525 N N . ARG A 1 197 ? -4.848 15.549 -0.094 1.00 74.12 197 ARG A N 1
ATOM 1526 C CA . ARG A 1 197 ? -5.873 14.571 0.255 1.00 74.12 197 ARG A CA 1
ATOM 1527 C C . ARG A 1 197 ? -7.261 15.163 0.082 1.00 74.12 197 ARG A C 1
ATOM 1529 O O . ARG A 1 197 ? -7.544 16.243 0.588 1.00 74.12 197 ARG A O 1
ATOM 1536 N N . GLU A 1 198 ? -8.137 14.382 -0.536 1.00 75.50 198 GLU A N 1
ATOM 1537 C CA . GLU A 1 198 ? -9.548 14.708 -0.717 1.00 75.50 198 GLU A CA 1
ATOM 1538 C C . GLU A 1 198 ? -10.401 13.617 -0.068 1.00 75.50 198 GLU A C 1
ATOM 1540 O O . GLU A 1 198 ? -10.077 12.429 -0.134 1.00 75.50 198 GLU A O 1
ATOM 1545 N N . SER A 1 199 ? -11.510 14.007 0.557 1.00 76.44 199 SER A N 1
ATOM 1546 C CA . SER A 1 199 ? -12.531 13.066 1.013 1.00 76.44 199 SER A CA 1
ATOM 1547 C C . SER A 1 199 ? -13.878 13.449 0.429 1.00 76.44 199 SER A C 1
ATOM 1549 O O . SER A 1 199 ? -14.325 14.583 0.594 1.00 76.44 199 SER A O 1
ATOM 1551 N N . HIS A 1 200 ? -14.536 12.494 -0.215 1.00 80.88 200 HIS A N 1
ATOM 1552 C CA . HIS A 1 200 ? -15.870 12.656 -0.761 1.00 80.88 200 HIS A CA 1
ATOM 1553 C C . HIS A 1 200 ? -16.858 11.781 0.008 1.00 80.88 200 HIS A C 1
ATOM 1555 O O . HIS A 1 200 ? -16.717 10.559 0.064 1.00 80.88 200 HIS A O 1
ATOM 1561 N N . GLN A 1 201 ? -17.852 12.416 0.620 1.00 82.94 201 GLN A N 1
ATOM 1562 C CA . GLN A 1 201 ? -18.894 11.730 1.367 1.00 82.94 201 GLN A CA 1
ATOM 1563 C C . GLN A 1 201 ? -19.991 11.246 0.410 1.00 82.94 201 GLN A C 1
ATOM 1565 O O . GLN A 1 201 ? -20.615 12.054 -0.271 1.00 82.94 201 GLN A O 1
ATOM 1570 N N . LEU A 1 202 ? -20.245 9.935 0.375 1.00 82.06 202 LEU A N 1
ATOM 1571 C CA . LEU A 1 202 ? -21.321 9.343 -0.433 1.00 82.06 202 LEU A CA 1
ATOM 1572 C C . LEU A 1 202 ? -22.660 9.338 0.304 1.00 82.06 202 LEU A C 1
ATOM 1574 O O . LEU A 1 202 ? -23.715 9.448 -0.315 1.00 82.06 202 LEU A O 1
ATOM 1578 N N . ASN A 1 203 ? -22.620 9.165 1.625 1.00 83.94 203 ASN A N 1
ATOM 1579 C CA . ASN A 1 203 ? -23.766 9.253 2.528 1.00 83.94 203 ASN A CA 1
ATOM 1580 C C . ASN A 1 203 ? -23.267 9.509 3.964 1.00 83.94 203 ASN A C 1
ATOM 1582 O O . ASN A 1 203 ? -22.072 9.686 4.184 1.00 83.94 203 ASN A O 1
ATOM 1586 N N . SER A 1 204 ? -24.151 9.497 4.963 1.00 83.75 204 SER A N 1
ATOM 1587 C CA . SER A 1 204 ? -23.784 9.715 6.374 1.00 83.75 204 SER A CA 1
ATOM 1588 C C . SER A 1 204 ? -22.729 8.743 6.935 1.00 83.75 204 SER A C 1
ATOM 1590 O O . SER A 1 204 ? -22.106 9.063 7.940 1.00 83.75 204 SER A O 1
ATOM 1592 N N . CYS A 1 205 ? -22.510 7.589 6.298 1.00 84.56 205 CYS A N 1
ATOM 1593 C 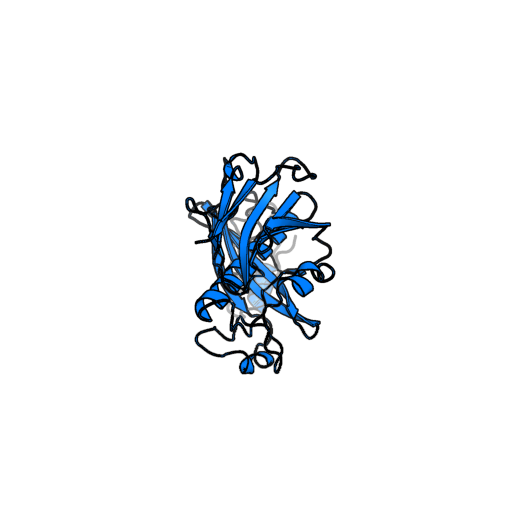CA . CYS A 1 205 ? -21.622 6.519 6.759 1.00 84.56 205 CYS A CA 1
ATOM 1594 C C . CYS A 1 205 ? -20.386 6.286 5.877 1.00 84.56 205 CYS A C 1
ATOM 1596 O O . CYS A 1 205 ? -19.403 5.720 6.355 1.00 84.56 205 CYS A O 1
ATOM 1598 N N . ILE A 1 206 ? -20.452 6.628 4.588 1.00 85.19 206 ILE A N 1
ATOM 1599 C CA . ILE A 1 206 ? -19.471 6.195 3.592 1.00 85.19 206 ILE A CA 1
ATOM 1600 C C . ILE A 1 206 ? -18.695 7.373 3.035 1.00 85.19 206 ILE A C 1
ATOM 1602 O O . ILE A 1 206 ? -19.268 8.314 2.483 1.00 85.19 206 ILE A O 1
ATOM 1606 N N . TYR A 1 207 ? -17.375 7.245 3.107 1.00 85.19 207 TYR A N 1
ATOM 1607 C CA . TYR A 1 207 ? -16.422 8.199 2.566 1.00 85.19 207 TYR A CA 1
ATOM 1608 C C . TYR A 1 207 ? -15.513 7.510 1.559 1.00 85.19 207 TYR A C 1
ATOM 1610 O O . TYR A 1 207 ? -15.041 6.397 1.788 1.00 85.19 207 TYR A O 1
ATOM 1618 N N . ILE A 1 208 ? -15.231 8.199 0.463 1.00 83.81 208 ILE A N 1
ATOM 1619 C CA . ILE A 1 208 ? -14.127 7.876 -0.430 1.00 83.81 208 ILE A CA 1
ATOM 1620 C C . ILE A 1 208 ? -12.990 8.824 -0.101 1.00 83.81 208 ILE A C 1
ATOM 1622 O O . ILE A 1 208 ? -13.171 10.039 -0.124 1.00 83.81 208 ILE A O 1
ATOM 1626 N N . VAL A 1 209 ? -11.826 8.270 0.210 1.00 82.06 209 VAL A N 1
ATOM 1627 C CA . VAL A 1 209 ? -10.616 9.031 0.504 1.00 82.06 209 VAL A CA 1
ATOM 1628 C C . VAL A 1 209 ? -9.628 8.841 -0.630 1.00 82.06 209 VAL A C 1
ATOM 1630 O O . VAL A 1 209 ? -9.375 7.723 -1.084 1.00 82.06 209 VAL A O 1
ATOM 1633 N N . ARG A 1 210 ? -9.074 9.961 -1.079 1.00 81.00 210 ARG A N 1
ATOM 1634 C CA . ARG A 1 210 ? -8.132 10.052 -2.179 1.00 81.00 210 ARG A CA 1
ATOM 1635 C C . ARG A 1 210 ? -6.843 10.694 -1.697 1.00 81.00 210 ARG A C 1
ATOM 1637 O O . ARG A 1 210 ? -6.885 11.792 -1.149 1.00 81.00 210 ARG A O 1
ATOM 1644 N N . TYR A 1 211 ? -5.718 10.041 -1.959 1.00 80.44 211 TYR A N 1
ATOM 1645 C CA . TYR A 1 211 ? -4.382 10.590 -1.729 1.00 80.44 211 TYR A CA 1
ATOM 1646 C C . TYR A 1 211 ? -3.722 10.878 -3.069 1.00 80.44 211 TYR A C 1
ATOM 1648 O O . TYR A 1 211 ? -3.527 9.960 -3.862 1.00 80.44 211 TYR A O 1
ATOM 1656 N N . LEU A 1 212 ? -3.399 12.142 -3.326 1.00 79.75 212 LEU A N 1
ATOM 1657 C CA . LEU A 1 212 ? -2.649 12.568 -4.502 1.00 79.75 212 LEU A CA 1
ATOM 1658 C C . LEU A 1 212 ? -1.151 12.458 -4.220 1.00 79.75 212 LEU A C 1
ATOM 1660 O O . LEU A 1 212 ? -0.670 12.954 -3.204 1.00 79.75 212 LEU A O 1
ATOM 1664 N N . ILE A 1 213 ? -0.431 11.813 -5.133 1.00 80.25 213 ILE A N 1
ATOM 1665 C CA . ILE A 1 213 ? 0.984 11.458 -4.998 1.00 80.25 213 ILE A CA 1
ATOM 1666 C C . ILE A 1 213 ? 1.738 12.127 -6.145 1.00 80.25 213 ILE A C 1
ATOM 1668 O O . ILE A 1 213 ? 1.532 11.786 -7.312 1.00 80.25 213 ILE A O 1
ATOM 1672 N N . GLY A 1 214 ? 2.570 13.120 -5.825 1.00 75.81 214 GLY A N 1
ATOM 1673 C CA . GLY A 1 214 ? 3.375 13.861 -6.804 1.00 75.81 214 GLY A CA 1
ATOM 1674 C C . GLY A 1 214 ? 2.596 14.460 -7.988 1.00 75.81 214 GLY A C 1
ATOM 1675 O O . GLY A 1 214 ? 3.168 14.617 -9.059 1.00 75.81 214 GLY A O 1
ATOM 1676 N N . GLY A 1 215 ? 1.289 14.728 -7.854 1.00 73.31 215 GLY A N 1
ATOM 1677 C CA . GLY A 1 215 ? 0.403 15.229 -8.925 1.00 73.31 215 GLY A CA 1
ATOM 1678 C C . GLY A 1 215 ? -0.008 14.207 -10.002 1.00 73.31 215 GLY A C 1
ATOM 1679 O O . GLY A 1 215 ? -1.086 14.315 -10.586 1.00 73.31 215 GLY A O 1
ATOM 1680 N N . TYR A 1 216 ? 0.794 13.169 -10.239 1.00 75.94 216 TYR A N 1
ATOM 1681 C CA . TYR A 1 216 ? 0.537 12.164 -11.281 1.00 75.94 216 TYR A CA 1
ATOM 1682 C C . TYR A 1 216 ? -0.095 10.875 -10.744 1.00 75.94 216 TYR A C 1
ATOM 1684 O O . TYR A 1 216 ? -0.736 10.142 -11.500 1.00 75.94 216 TYR A O 1
ATOM 1692 N N . GLY A 1 217 ? 0.073 10.586 -9.454 1.00 78.56 217 GLY A N 1
ATOM 1693 C CA . GLY A 1 217 ? -0.414 9.382 -8.792 1.00 78.56 217 GLY A CA 1
ATOM 1694 C C . GLY A 1 217 ? -1.619 9.636 -7.892 1.00 78.56 217 GLY A C 1
ATOM 1695 O O . GLY A 1 217 ? -1.832 10.744 -7.398 1.00 78.56 217 GLY A O 1
ATOM 1696 N N . CYS A 1 218 ? -2.418 8.596 -7.669 1.00 81.94 218 CYS A N 1
ATOM 1697 C CA . CYS A 1 218 ? -3.601 8.661 -6.824 1.00 81.94 218 CYS A CA 1
ATOM 1698 C C . CYS A 1 218 ? -3.891 7.310 -6.150 1.00 81.94 218 CYS A C 1
ATOM 1700 O O . CYS A 1 218 ? -4.141 6.336 -6.854 1.00 81.94 218 CYS A O 1
ATOM 1702 N N . SER A 1 219 ? -3.950 7.257 -4.818 1.00 82.69 219 SER A N 1
ATOM 1703 C CA . SER A 1 219 ? -4.470 6.099 -4.066 1.00 82.69 219 SER A CA 1
ATOM 1704 C C . SER A 1 219 ? -5.918 6.335 -3.636 1.00 82.69 219 SER A C 1
ATOM 1706 O O . SER A 1 219 ? -6.251 7.421 -3.158 1.00 82.69 219 SER A O 1
ATOM 1708 N N . LEU A 1 220 ? -6.776 5.321 -3.780 1.00 83.06 220 LEU A N 1
ATOM 1709 C CA . LEU A 1 220 ? -8.200 5.381 -3.441 1.00 83.06 220 LEU A CA 1
ATOM 1710 C C . LEU A 1 220 ? -8.575 4.363 -2.363 1.00 83.06 220 LEU A C 1
ATOM 1712 O O . LEU A 1 220 ? -8.289 3.170 -2.483 1.00 83.06 220 LEU A O 1
ATOM 1716 N N . TYR A 1 221 ? -9.304 4.841 -1.357 1.00 82.38 221 TYR A N 1
ATOM 1717 C CA . TYR A 1 221 ? -9.809 4.058 -0.234 1.00 82.38 221 TYR A CA 1
ATOM 1718 C C . TYR A 1 221 ? -11.299 4.342 -0.012 1.00 82.38 221 TYR A C 1
ATOM 1720 O O . TYR A 1 221 ? -11.744 5.478 -0.166 1.00 82.38 221 TYR A O 1
ATOM 1728 N N . ALA A 1 222 ? -12.067 3.332 0.390 1.00 84.38 222 ALA A N 1
ATOM 1729 C CA . ALA A 1 222 ? -13.427 3.496 0.899 1.00 84.38 222 ALA A CA 1
ATOM 1730 C C . ALA A 1 222 ? -13.457 3.256 2.409 1.00 84.38 222 ALA A C 1
ATOM 1732 O O . ALA A 1 222 ? -12.807 2.339 2.909 1.00 84.38 222 ALA A O 1
ATOM 1733 N N . VAL A 1 223 ? -14.230 4.063 3.130 1.00 83.25 223 VAL A N 1
ATOM 1734 C CA . VAL A 1 223 ? -14.337 4.021 4.591 1.00 83.25 223 VAL A CA 1
ATOM 1735 C C . VAL A 1 223 ? -15.804 3.950 4.996 1.00 83.25 223 VAL A C 1
ATOM 1737 O O . VAL A 1 223 ? -16.600 4.774 4.552 1.00 83.25 223 VAL A O 1
ATOM 1740 N N . ASN A 1 224 ? -16.150 2.977 5.843 1.00 83.06 224 ASN A N 1
ATOM 1741 C CA . ASN A 1 224 ? -17.451 2.855 6.495 1.00 83.06 224 ASN A CA 1
ATOM 1742 C C . ASN A 1 224 ? -17.287 3.145 7.982 1.00 83.06 224 ASN A C 1
ATOM 1744 O O . ASN A 1 224 ? -16.675 2.364 8.710 1.00 83.06 224 ASN A O 1
ATOM 1748 N N . ILE A 1 225 ? -17.840 4.272 8.421 1.00 79.94 225 ILE A N 1
ATOM 1749 C CA . ILE A 1 225 ? -17.717 4.743 9.805 1.00 79.94 225 ILE A CA 1
ATOM 1750 C C . ILE A 1 225 ? -18.841 4.220 10.709 1.00 79.94 225 ILE A C 1
ATOM 1752 O O . ILE A 1 225 ? -18.773 4.355 11.928 1.00 79.94 225 ILE A O 1
ATOM 1756 N N . CYS A 1 226 ? -19.879 3.623 10.124 1.00 82.00 226 CYS A N 1
ATOM 1757 C CA . CYS A 1 226 ? -21.050 3.162 10.854 1.00 82.00 226 CYS A CA 1
ATOM 1758 C C . CYS A 1 226 ? -20.818 1.796 11.509 1.00 82.00 226 CYS A C 1
ATOM 1760 O O . CYS A 1 226 ? -19.911 1.051 11.140 1.00 82.00 226 CYS A O 1
ATOM 1762 N N . THR A 1 227 ? -21.631 1.489 12.522 1.00 80.00 227 THR A N 1
ATOM 1763 C CA . THR A 1 227 ? -21.515 0.298 13.381 1.00 80.00 227 THR A CA 1
ATOM 1764 C C . THR A 1 227 ? -22.233 -0.934 12.845 1.00 80.00 227 THR A C 1
ATOM 1766 O O . THR A 1 227 ? -21.850 -2.042 13.206 1.00 80.00 227 THR A O 1
ATOM 1769 N N . GLU A 1 228 ? -23.245 -0.757 11.994 1.00 79.19 228 GLU A N 1
ATOM 1770 C CA . GLU A 1 228 ? -24.184 -1.833 11.648 1.00 79.19 228 GLU A CA 1
ATOM 1771 C C . GLU A 1 228 ? -24.338 -2.102 10.143 1.00 79.19 228 GLU A C 1
ATOM 1773 O O . GLU A 1 228 ? -24.199 -3.262 9.750 1.00 79.19 228 GLU A O 1
ATOM 1778 N N . PRO A 1 229 ? -24.585 -1.114 9.259 1.00 83.94 229 PRO A N 1
ATOM 1779 C CA . PRO A 1 229 ? -24.805 -1.435 7.854 1.00 83.94 229 PRO A CA 1
ATOM 1780 C C . PRO A 1 229 ? -23.500 -1.777 7.129 1.00 83.94 229 PRO A C 1
ATOM 1782 O O . PRO A 1 229 ? -22.547 -0.994 7.122 1.00 83.94 229 PRO A O 1
ATOM 1785 N N . THR A 1 230 ? -23.494 -2.930 6.456 1.00 85.81 230 THR A N 1
ATOM 1786 C CA . THR A 1 230 ? -22.543 -3.216 5.375 1.00 85.81 230 THR A CA 1
ATOM 1787 C C . THR A 1 230 ? -23.019 -2.507 4.113 1.00 85.81 230 THR A C 1
ATOM 1789 O O . THR A 1 230 ? -24.205 -2.540 3.776 1.00 85.81 230 THR A O 1
ATOM 1792 N N . TYR A 1 231 ? -22.094 -1.878 3.395 1.00 87.00 231 TYR A N 1
ATOM 1793 C CA . TYR A 1 231 ? -22.405 -1.208 2.138 1.00 87.00 231 TYR A CA 1
ATOM 1794 C C . TYR A 1 231 ? -21.781 -1.920 0.957 1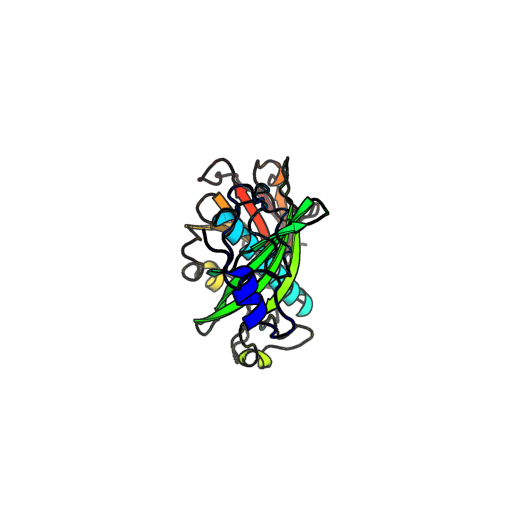.00 87.00 231 TYR A C 1
ATOM 1796 O O . TYR A 1 231 ? -20.631 -2.345 0.992 1.00 87.00 231 TYR A O 1
ATOM 1804 N N . HIS A 1 232 ? -22.539 -1.966 -0.125 1.00 87.06 232 HIS A N 1
ATOM 1805 C CA . HIS A 1 232 ? -22.057 -2.330 -1.438 1.00 87.06 232 HIS A CA 1
ATOM 1806 C C . HIS A 1 232 ? -21.671 -1.059 -2.194 1.00 87.06 232 HIS A C 1
ATOM 1808 O O . HIS A 1 232 ? -22.528 -0.221 -2.486 1.00 87.06 232 HIS A O 1
ATOM 1814 N N . VAL A 1 233 ? -20.375 -0.881 -2.444 1.00 82.81 233 VAL A N 1
ATOM 1815 C CA . VAL A 1 233 ? -19.807 0.290 -3.120 1.00 82.81 233 VAL A CA 1
ATOM 1816 C C . VAL A 1 233 ? -19.461 -0.086 -4.553 1.00 82.81 233 VAL A C 1
ATOM 1818 O O . VAL A 1 233 ? -18.717 -1.032 -4.790 1.00 82.81 233 VAL A O 1
ATOM 1821 N N . ILE A 1 234 ? -19.971 0.673 -5.518 1.00 79.56 234 ILE A N 1
ATOM 1822 C CA . ILE A 1 234 ? -19.679 0.492 -6.943 1.00 79.56 234 ILE A CA 1
ATOM 1823 C C . ILE A 1 234 ? -19.041 1.775 -7.461 1.00 79.56 234 ILE A C 1
ATOM 1825 O O . ILE A 1 234 ? -19.567 2.861 -7.212 1.00 79.56 234 ILE A O 1
ATOM 1829 N N . ALA A 1 235 ? -17.928 1.646 -8.180 1.00 76.06 235 ALA A N 1
ATOM 1830 C CA . ALA A 1 235 ? -17.287 2.750 -8.882 1.00 76.06 235 ALA A CA 1
ATOM 1831 C C . ALA A 1 235 ? -17.583 2.665 -10.379 1.00 76.06 235 ALA A C 1
ATOM 1833 O O . ALA A 1 235 ? -17.522 1.585 -10.962 1.00 76.06 235 ALA A O 1
ATOM 1834 N N . TYR A 1 236 ? -17.861 3.809 -10.995 1.00 70.81 236 TYR A N 1
ATOM 1835 C CA . TYR A 1 236 ? -18.085 3.938 -12.432 1.00 70.81 236 TYR A CA 1
ATOM 1836 C C . TYR A 1 236 ? -17.047 4.878 -13.050 1.00 70.81 236 TYR A C 1
ATOM 1838 O O . TYR A 1 236 ? -16.619 5.849 -12.421 1.00 70.81 236 TYR A O 1
ATOM 1846 N N . GLY A 1 237 ? -16.680 4.619 -14.308 1.00 60.94 237 GLY A N 1
ATOM 1847 C CA . GLY A 1 237 ? -15.844 5.524 -15.106 1.00 60.94 237 GLY A CA 1
ATOM 1848 C C . GLY A 1 237 ? -14.340 5.446 -14.831 1.00 60.94 237 GLY A C 1
ATOM 1849 O O . GLY A 1 237 ? -13.591 6.246 -15.386 1.00 60.94 237 GLY A O 1
ATOM 1850 N N . LEU A 1 238 ? -13.889 4.481 -14.025 1.00 60.72 238 LEU A N 1
ATOM 1851 C CA . LEU A 1 238 ? -12.464 4.202 -13.822 1.00 60.72 238 LEU A CA 1
ATOM 1852 C C . LEU A 1 238 ? -11.796 3.624 -15.087 1.00 60.72 238 LEU A C 1
ATOM 1854 O O . LEU A 1 238 ? -10.618 3.866 -15.332 1.00 60.72 238 LEU A O 1
ATOM 1858 N N . ASP A 1 239 ? -12.572 2.935 -15.921 1.00 52.31 239 ASP A N 1
ATOM 1859 C CA . ASP A 1 239 ? -12.113 2.206 -17.113 1.00 52.31 239 ASP A CA 1
ATOM 1860 C C . ASP A 1 239 ? -11.829 3.133 -18.315 1.00 52.31 239 ASP A C 1
ATOM 1862 O O . ASP A 1 239 ? -11.123 2.764 -19.251 1.00 52.31 239 ASP A O 1
ATOM 1866 N N . ASN A 1 240 ? -12.371 4.359 -18.288 1.00 50.22 240 ASN A N 1
ATOM 1867 C CA . ASN A 1 240 ? -12.231 5.369 -19.349 1.00 50.22 240 ASN A CA 1
ATOM 1868 C C . ASN A 1 240 ? -10.973 6.228 -19.211 1.00 50.22 240 ASN A C 1
ATOM 1870 O O . ASN A 1 240 ? -10.733 7.151 -19.996 1.00 50.22 240 ASN A O 1
ATOM 1874 N N . LEU A 1 241 ? -10.179 5.972 -18.182 1.00 52.03 241 LEU A N 1
ATOM 1875 C CA . LEU A 1 241 ? -9.001 6.755 -17.923 1.00 52.03 241 LEU A CA 1
ATOM 1876 C C . LEU A 1 241 ? -7.853 6.217 -18.783 1.00 52.03 241 LEU A C 1
ATOM 1878 O O . LEU A 1 241 ? -7.529 5.033 -18.756 1.00 52.03 241 LEU A O 1
ATOM 1882 N N . LYS A 1 242 ? -7.134 7.112 -19.474 1.00 48.12 242 LYS A N 1
ATOM 1883 C CA . LYS A 1 242 ? -5.757 6.854 -19.947 1.00 48.12 242 LYS A CA 1
ATOM 1884 C C . LYS A 1 242 ? -4.785 6.753 -18.755 1.00 48.12 242 LYS A C 1
ATOM 1886 O O . LYS A 1 242 ? -3.665 7.256 -18.807 1.00 48.12 242 LYS A O 1
ATOM 1891 N N . THR A 1 243 ? -5.245 6.186 -17.648 1.00 51.75 243 THR A N 1
ATOM 1892 C CA . THR A 1 243 ? -4.503 6.013 -16.415 1.00 51.75 243 THR A CA 1
ATOM 1893 C C . THR A 1 243 ? -4.281 4.544 -16.221 1.00 51.75 243 THR A C 1
ATOM 1895 O O . THR A 1 243 ? -5.146 3.726 -16.517 1.00 51.75 243 THR A O 1
ATOM 1898 N N . ILE A 1 244 ? -3.130 4.214 -15.677 1.00 52.75 244 ILE A N 1
ATOM 1899 C CA . ILE A 1 244 ? -2.880 2.851 -15.283 1.00 52.75 244 ILE A CA 1
ATOM 1900 C C . ILE A 1 244 ? -3.750 2.564 -14.048 1.00 52.75 244 ILE A C 1
ATOM 1902 O O . ILE A 1 244 ? -3.546 3.191 -13.013 1.00 52.75 244 ILE A O 1
ATOM 1906 N N . THR A 1 245 ? -4.740 1.675 -14.166 1.00 53.00 245 THR A N 1
ATOM 1907 C CA . THR A 1 245 ? -5.468 1.098 -13.023 1.00 53.00 245 THR A CA 1
ATOM 1908 C C . THR A 1 245 ? -4.745 -0.165 -12.578 1.00 53.00 245 THR A C 1
ATOM 1910 O O . THR A 1 245 ? -4.403 -1.001 -13.417 1.00 53.00 245 THR A O 1
ATOM 1913 N N . TYR A 1 246 ? -4.483 -0.293 -11.280 1.00 56.47 246 TYR A N 1
ATOM 1914 C CA . TYR A 1 246 ? -3.523 -1.269 -10.752 1.00 56.47 246 TYR A CA 1
ATOM 1915 C C . TYR A 1 246 ? -4.150 -2.374 -9.887 1.00 56.47 246 TYR A C 1
ATOM 1917 O O . TYR A 1 246 ? -3.452 -3.254 -9.383 1.00 56.47 246 TYR A O 1
ATOM 1925 N N . SER A 1 247 ? -5.474 -2.371 -9.749 1.00 50.50 247 SER A N 1
ATOM 1926 C CA . SER A 1 247 ? -6.266 -3.516 -9.306 1.00 50.50 247 SER A CA 1
ATOM 1927 C C . SER A 1 247 ? -7.372 -3.767 -10.333 1.00 50.50 247 SER A C 1
ATOM 1929 O O . SER A 1 247 ? -7.871 -2.829 -10.957 1.00 50.50 247 SER A O 1
ATOM 1931 N N . ASN A 1 248 ? -7.757 -5.031 -10.538 1.00 51.38 248 ASN A N 1
ATOM 1932 C CA . ASN A 1 248 ? -9.010 -5.325 -11.229 1.00 51.38 248 ASN A CA 1
ATOM 1933 C C . ASN A 1 248 ? -10.113 -4.685 -10.388 1.00 51.38 248 ASN A C 1
ATOM 1935 O O . ASN A 1 248 ? -10.452 -5.213 -9.327 1.00 51.38 248 ASN A O 1
ATOM 1939 N N . ILE A 1 249 ? -10.625 -3.535 -10.824 1.00 57.00 249 ILE A N 1
ATOM 1940 C CA . ILE A 1 249 ? -11.811 -2.940 -10.223 1.00 57.00 249 ILE A CA 1
ATOM 1941 C C . ILE A 1 249 ? -12.873 -4.034 -10.283 1.00 57.00 249 ILE A C 1
ATOM 1943 O O . ILE A 1 249 ? -13.143 -4.557 -11.369 1.00 57.00 249 ILE A O 1
ATOM 1947 N N . PRO A 1 250 ? -13.383 -4.493 -9.131 1.00 56.62 250 PRO A N 1
ATOM 1948 C CA . PRO A 1 250 ? -14.276 -5.625 -9.112 1.00 56.62 250 PRO A CA 1
ATOM 1949 C C . PRO A 1 250 ? -15.492 -5.277 -9.960 1.00 56.62 250 PRO A C 1
ATOM 1951 O O . PRO A 1 250 ? -16.176 -4.287 -9.706 1.00 56.62 250 PRO A O 1
ATOM 1954 N N . VAL A 1 251 ? -15.771 -6.131 -10.946 1.00 53.22 251 VAL A N 1
ATOM 1955 C CA . VAL A 1 251 ? -16.929 -6.015 -11.851 1.00 53.22 251 VAL A CA 1
ATOM 1956 C C . VAL A 1 251 ? -18.237 -5.896 -11.056 1.00 53.22 251 VAL A C 1
ATOM 1958 O O . VAL A 1 251 ? -19.183 -5.250 -11.491 1.00 53.22 251 VAL A O 1
ATOM 1961 N N . ASN A 1 252 ? -18.252 -6.464 -9.846 1.00 63.47 252 ASN A N 1
ATOM 1962 C CA . ASN A 1 252 ? -19.389 -6.462 -8.936 1.00 63.47 252 ASN A CA 1
ATOM 1963 C C . ASN A 1 252 ? -19.227 -5.501 -7.751 1.00 63.47 252 ASN A C 1
ATOM 1965 O O . ASN A 1 252 ? -19.973 -5.655 -6.799 1.00 63.47 252 ASN A O 1
ATOM 1969 N N . GLY A 1 253 ? -18.290 -4.548 -7.746 1.00 72.25 253 GLY A N 1
ATOM 1970 C CA . GLY A 1 253 ? -18.095 -3.619 -6.622 1.00 72.25 253 GLY A CA 1
ATOM 1971 C C . GLY A 1 253 ? -17.469 -4.243 -5.362 1.00 72.25 253 GLY A C 1
ATOM 1972 O O . GLY A 1 253 ? -17.008 -5.384 -5.365 1.00 72.25 253 GLY A O 1
ATOM 1973 N N . TRP A 1 254 ? -17.427 -3.468 -4.279 1.00 80.88 254 TRP A N 1
ATOM 1974 C CA . TRP A 1 254 ? -16.797 -3.819 -3.004 1.00 80.88 254 TRP A CA 1
ATOM 1975 C C . TRP A 1 254 ? -17.824 -3.898 -1.871 1.00 80.88 254 TRP A C 1
ATOM 1977 O O . TRP A 1 254 ? -18.728 -3.068 -1.793 1.00 80.88 254 TRP A O 1
ATOM 1987 N N . TYR A 1 255 ? -17.654 -4.859 -0.963 1.00 83.44 255 TYR A N 1
ATOM 1988 C CA . TYR A 1 255 ? -18.447 -4.959 0.264 1.00 83.44 255 TYR A CA 1
ATOM 1989 C C . TYR A 1 255 ? -17.671 -4.371 1.435 1.00 83.44 255 TYR A C 1
ATOM 1991 O O . TYR A 1 255 ? -16.647 -4.908 1.854 1.00 83.44 255 TYR A O 1
ATOM 1999 N N . LEU A 1 256 ? -18.187 -3.268 1.961 1.00 82.25 256 LEU A N 1
ATOM 2000 C CA . LEU A 1 256 ? -17.564 -2.491 3.012 1.00 82.25 256 LEU A CA 1
ATOM 2001 C C . LEU A 1 256 ? -18.306 -2.713 4.328 1.00 82.25 256 LEU A C 1
ATOM 2003 O O . LEU A 1 256 ? -19.356 -2.116 4.588 1.00 82.25 256 LEU A O 1
ATOM 2007 N N . VAL A 1 257 ? -17.757 -3.612 5.142 1.00 81.50 257 VAL A N 1
ATOM 2008 C CA . VAL A 1 257 ? -18.306 -3.972 6.456 1.00 81.50 257 VAL A CA 1
ATOM 2009 C C . VAL A 1 257 ? -18.240 -2.790 7.437 1.00 81.50 257 VAL A C 1
ATOM 2011 O O . VAL A 1 257 ? -17.504 -1.830 7.190 1.00 81.50 257 VAL A O 1
ATOM 2014 N N . PRO A 1 258 ? -19.011 -2.812 8.537 1.00 80.56 258 PRO A N 1
ATOM 2015 C CA . PRO A 1 258 ? -19.022 -1.724 9.507 1.00 80.56 258 PRO A CA 1
ATOM 2016 C C . PRO A 1 258 ? -17.652 -1.482 10.136 1.00 80.56 258 PRO A C 1
ATOM 2018 O O . PRO A 1 258 ? -16.918 -2.435 10.411 1.00 80.56 258 PRO A O 1
ATOM 2021 N N . LYS A 1 259 ? -17.344 -0.209 10.411 1.00 74.44 259 LYS A N 1
ATOM 2022 C CA . LYS A 1 259 ? -16.055 0.240 10.957 1.00 74.44 259 LYS A CA 1
ATOM 2023 C C . LYS A 1 259 ? -14.875 -0.339 10.182 1.00 74.44 259 LYS A C 1
ATOM 2025 O O . LYS A 1 259 ? -13.973 -0.918 10.776 1.00 74.44 259 LYS A O 1
ATOM 2030 N N . ALA A 1 260 ? -14.884 -0.209 8.861 1.00 75.00 260 ALA A N 1
ATOM 2031 C CA . ALA A 1 260 ? -13.815 -0.730 8.023 1.00 75.00 260 ALA A CA 1
ATOM 2032 C C . ALA A 1 260 ? -13.315 0.296 7.020 1.00 75.00 260 ALA A C 1
ATOM 2034 O O . ALA A 1 260 ? -14.024 1.208 6.593 1.00 75.00 260 ALA A O 1
ATOM 2035 N N . ILE A 1 261 ? -12.070 0.080 6.628 1.00 77.81 261 ILE A N 1
ATOM 2036 C CA . ILE A 1 261 ? -11.414 0.750 5.526 1.00 77.81 261 ILE A CA 1
ATOM 2037 C C . ILE A 1 261 ? -11.011 -0.297 4.498 1.00 77.81 261 ILE A C 1
ATOM 2039 O O . ILE A 1 261 ? -10.514 -1.366 4.846 1.00 77.81 261 ILE A O 1
ATOM 2043 N N . GLN A 1 262 ? -11.217 0.018 3.227 1.00 80.19 262 GLN A N 1
ATOM 2044 C CA . GLN A 1 262 ? -10.855 -0.850 2.127 1.00 80.19 262 GLN A CA 1
ATOM 2045 C C . GLN A 1 262 ? -10.079 -0.074 1.077 1.00 80.19 262 GLN A C 1
ATOM 2047 O O . GLN A 1 262 ? -10.558 0.925 0.541 1.00 80.19 262 GLN A O 1
ATOM 2052 N N . PHE A 1 263 ? -8.886 -0.564 0.756 1.00 81.69 263 PHE A N 1
ATOM 2053 C CA . PHE A 1 263 ? -8.153 -0.109 -0.416 1.00 81.69 263 PHE A CA 1
ATOM 2054 C C . PHE A 1 263 ? -8.888 -0.533 -1.689 1.00 81.69 263 PHE A C 1
ATOM 2056 O O . PHE A 1 263 ? -9.249 -1.703 -1.848 1.00 81.69 263 PHE A O 1
ATOM 2063 N N . LEU A 1 264 ? -9.098 0.421 -2.593 1.00 80.81 264 LEU A N 1
ATOM 2064 C CA . LEU A 1 264 ? -9.792 0.192 -3.854 1.00 80.81 264 LEU A CA 1
ATOM 2065 C C . LEU A 1 264 ? -8.783 -0.042 -4.978 1.00 80.81 264 LEU A C 1
ATOM 2067 O O . LEU A 1 264 ? -8.779 -1.105 -5.601 1.00 80.81 264 LEU A O 1
ATOM 2071 N N . THR A 1 265 ? -7.926 0.950 -5.230 1.00 81.25 265 THR A N 1
ATOM 2072 C CA . THR A 1 265 ? -6.919 0.931 -6.298 1.00 81.25 265 THR A CA 1
ATOM 2073 C C . THR A 1 265 ? -5.909 2.063 -6.112 1.00 81.25 265 THR A C 1
ATOM 2075 O O . THR A 1 265 ? -6.193 3.061 -5.448 1.00 81.25 265 THR A O 1
ATOM 2078 N N . VAL A 1 266 ? -4.762 1.940 -6.778 1.00 80.19 266 VAL A N 1
ATOM 2079 C CA . VAL A 1 266 ? -3.920 3.082 -7.151 1.00 80.19 266 VAL A CA 1
ATOM 2080 C C . VAL A 1 266 ? -4.155 3.438 -8.622 1.00 80.19 266 VAL A C 1
ATOM 2082 O O . VAL A 1 266 ? -4.650 2.603 -9.385 1.00 80.19 266 VAL A O 1
ATOM 2085 N N . LEU A 1 267 ? -3.855 4.673 -9.014 1.00 79.00 267 LEU A N 1
ATOM 2086 C CA . LEU A 1 267 ? -3.992 5.191 -10.373 1.00 79.00 267 LEU A CA 1
ATOM 2087 C C . LEU A 1 267 ? -2.780 6.059 -10.738 1.00 79.00 267 LEU A C 1
ATOM 2089 O O . LEU A 1 267 ? -2.295 6.813 -9.897 1.00 79.00 267 LEU A O 1
ATOM 2093 N N . HIS A 1 268 ? -2.332 6.004 -11.994 1.00 77.25 268 HIS A N 1
ATOM 2094 C CA . HIS A 1 268 ? -1.230 6.835 -12.504 1.00 77.25 268 HIS A CA 1
ATOM 2095 C C . HIS A 1 268 ? -1.604 7.511 -13.829 1.00 77.25 268 HIS A C 1
ATOM 2097 O O . HIS A 1 268 ? -1.988 6.834 -14.785 1.00 77.25 268 HIS A O 1
ATOM 2103 N N . SER A 1 269 ? -1.486 8.837 -13.888 1.00 71.38 269 SER A N 1
ATOM 2104 C CA . SER A 1 269 ? -1.710 9.672 -15.071 1.00 71.38 269 SER A CA 1
ATOM 2105 C C . SER A 1 269 ? -0.399 9.904 -15.818 1.00 71.38 269 SER A C 1
ATOM 2107 O O . SER A 1 269 ? 0.524 10.503 -15.279 1.00 71.38 269 SER A O 1
ATOM 2109 N N . LYS A 1 270 ? -0.330 9.491 -17.091 1.00 64.56 270 LYS A N 1
ATOM 2110 C CA . LYS A 1 270 ? 0.860 9.707 -17.937 1.00 64.56 270 LYS A CA 1
ATOM 2111 C C . LYS A 1 270 ? 0.950 11.111 -18.546 1.00 64.56 270 LYS A C 1
ATOM 2113 O O . LYS A 1 270 ? 1.996 11.470 -19.072 1.00 64.56 270 LYS A O 1
ATOM 2118 N N . SER A 1 271 ? -0.148 11.870 -18.567 1.00 57.62 271 SER A N 1
ATOM 2119 C CA . SER A 1 271 ? -0.285 13.042 -19.449 1.00 57.62 271 SER A CA 1
ATOM 2120 C C . SER A 1 271 ? -0.687 14.342 -18.757 1.00 57.62 271 SER A C 1
ATOM 2122 O O . SER A 1 271 ? -0.757 15.366 -19.429 1.00 57.62 271 SER A O 1
ATOM 2124 N N . SER A 1 272 ? -0.983 14.332 -17.454 1.00 56.81 272 SER A N 1
ATOM 2125 C CA . SER A 1 272 ? -1.305 15.563 -16.722 1.00 56.81 272 SER A CA 1
ATOM 2126 C C . SER A 1 272 ? -0.931 15.467 -15.236 1.00 56.81 272 SER A C 1
ATOM 2128 O O . SER A 1 272 ? -1.353 14.489 -14.607 1.00 56.81 272 SER A O 1
ATOM 2130 N N . PRO A 1 273 ? -0.215 16.472 -14.679 1.00 54.00 273 PRO A N 1
ATOM 2131 C CA . PRO A 1 273 ? 0.043 16.634 -13.240 1.00 54.00 273 PRO A CA 1
ATOM 2132 C C . PRO A 1 273 ? -1.194 17.072 -12.452 1.00 54.00 273 PRO A C 1
ATOM 2134 O O . PRO A 1 273 ? -1.200 17.040 -11.226 1.00 54.00 273 PRO A O 1
ATOM 2137 N N . SER A 1 274 ? -2.243 17.519 -13.141 1.00 52.34 274 SER A N 1
ATOM 2138 C CA . SER A 1 274 ? -3.576 17.589 -12.565 1.00 52.34 274 SER A CA 1
ATOM 2139 C C . SER A 1 274 ? -4.267 16.291 -12.931 1.00 52.34 274 SER A C 1
ATOM 2141 O O . SER A 1 274 ? -4.815 16.141 -14.026 1.00 52.34 274 SER A O 1
ATOM 2143 N N . PHE A 1 275 ? -4.189 15.317 -12.024 1.00 55.69 275 PHE A N 1
ATOM 2144 C CA . PHE A 1 275 ? -5.088 14.175 -12.062 1.00 55.69 275 PHE A CA 1
ATOM 2145 C C . PHE A 1 275 ? -6.500 14.762 -12.167 1.00 55.69 275 PHE A C 1
ATOM 2147 O O . PHE A 1 275 ? -6.894 15.475 -11.240 1.00 55.69 275 PHE A O 1
ATOM 2154 N N . PRO A 1 276 ? -7.200 14.604 -13.308 1.00 47.50 276 PRO A N 1
ATOM 2155 C CA . PRO A 1 276 ? -8.312 15.481 -13.629 1.00 47.50 276 PRO A CA 1
ATOM 2156 C C . PRO A 1 276 ? -9.346 15.447 -12.505 1.00 47.50 276 PRO A C 1
ATOM 2158 O O . PRO A 1 276 ? -9.459 14.453 -11.781 1.00 47.50 276 PRO A O 1
ATOM 2161 N N . ASN A 1 277 ? -10.162 16.496 -12.406 1.00 47.41 277 ASN A N 1
ATOM 2162 C CA . ASN A 1 277 ? -11.437 16.465 -11.681 1.00 47.41 277 ASN A CA 1
ATOM 2163 C C . ASN A 1 277 ? -12.412 15.453 -12.329 1.00 47.41 277 ASN A C 1
ATOM 2165 O O . ASN A 1 277 ? -13.610 15.706 -12.427 1.00 47.41 277 ASN A O 1
ATOM 2169 N N . THR A 1 278 ? -11.910 14.324 -12.842 1.00 50.16 278 THR A N 1
ATOM 2170 C CA . THR A 1 278 ? -12.669 13.142 -13.199 1.00 50.16 278 THR A CA 1
ATOM 2171 C C . THR A 1 278 ? -13.427 12.745 -11.959 1.00 50.16 278 THR A C 1
ATOM 2173 O O . THR A 1 278 ? -12.877 12.211 -10.998 1.00 50.16 278 THR A O 1
ATOM 2176 N N . SER A 1 279 ? -14.699 13.110 -11.983 1.00 51.41 279 SER A N 1
ATOM 2177 C CA . SER A 1 279 ? -15.672 12.789 -10.969 1.00 51.41 279 SER A CA 1
ATOM 2178 C C . SER A 1 279 ? -15.839 11.277 -11.017 1.00 51.41 279 SER A C 1
ATOM 2180 O O . SER A 1 279 ? -16.610 10.750 -11.816 1.00 51.41 279 SER A O 1
ATOM 2182 N N . PHE A 1 280 ? -15.043 10.560 -10.227 1.00 62.31 280 PHE A N 1
ATOM 2183 C CA . PHE A 1 280 ? -15.308 9.159 -9.964 1.00 62.31 280 PHE A CA 1
ATOM 2184 C C . PHE A 1 280 ? -16.716 9.099 -9.383 1.00 62.31 280 PHE A C 1
ATOM 2186 O O . PHE A 1 280 ? -16.986 9.659 -8.319 1.00 62.31 280 PHE A O 1
ATOM 2193 N N . MET A 1 281 ? -17.636 8.476 -10.109 1.00 65.00 281 MET A N 1
ATOM 2194 C CA . MET A 1 281 ? -18.979 8.293 -9.594 1.00 65.00 281 MET A CA 1
ATOM 2195 C C . MET A 1 281 ? -18.953 7.029 -8.759 1.00 65.00 281 MET A C 1
ATOM 2197 O O . MET A 1 281 ? -18.822 5.927 -9.289 1.00 65.00 281 MET A O 1
ATOM 2201 N N . PHE A 1 282 ? -19.053 7.197 -7.449 1.00 73.75 282 PHE A N 1
ATOM 2202 C CA . PHE A 1 282 ? -19.266 6.087 -6.543 1.00 73.75 282 PHE A CA 1
ATOM 2203 C C . PHE A 1 282 ? -20.723 6.065 -6.113 1.00 73.75 282 PHE A C 1
ATOM 2205 O O . PHE A 1 282 ? -21.332 7.103 -5.852 1.00 73.75 282 PHE A O 1
ATOM 2212 N N . ARG A 1 283 ? -21.282 4.865 -6.004 1.00 75.06 283 ARG A N 1
ATOM 2213 C CA . ARG A 1 283 ? -22.598 4.651 -5.409 1.00 75.06 283 ARG A CA 1
ATOM 2214 C C . ARG A 1 283 ? -22.465 3.645 -4.284 1.00 75.06 283 ARG A C 1
ATOM 2216 O O . ARG A 1 283 ? -21.900 2.577 -4.491 1.00 75.06 283 ARG A O 1
ATOM 2223 N N . ALA A 1 284 ? -23.010 3.983 -3.121 1.00 76.12 284 ALA A N 1
ATOM 2224 C CA . ALA A 1 284 ? -23.142 3.065 -2.000 1.00 76.12 284 ALA A CA 1
ATOM 2225 C C . ALA A 1 284 ? -24.608 2.642 -1.864 1.00 76.12 284 ALA A C 1
ATOM 2227 O O . ALA A 1 284 ? -25.501 3.491 -1.821 1.00 76.12 284 ALA A O 1
ATOM 2228 N N . LYS A 1 285 ? -24.860 1.336 -1.792 1.00 80.19 285 LYS A N 1
ATOM 2229 C CA . LYS A 1 285 ? -26.171 0.769 -1.464 1.00 80.19 285 LYS A CA 1
ATOM 2230 C C . LYS A 1 285 ? -26.035 -0.060 -0.194 1.00 80.19 285 LYS A C 1
ATOM 2232 O O . LYS A 1 285 ? -25.113 -0.863 -0.086 1.00 80.19 285 LYS A O 1
ATOM 2237 N N . GLN A 1 286 ? -26.925 0.147 0.769 1.00 80.81 286 GLN A N 1
ATOM 2238 C CA . GLN A 1 286 ? -26.991 -0.715 1.947 1.00 80.81 286 GLN A CA 1
ATOM 2239 C C . GLN A 1 286 ? -27.342 -2.140 1.494 1.00 80.81 286 GLN A C 1
ATOM 2241 O O . GLN A 1 286 ? -28.253 -2.308 0.676 1.00 80.81 286 GLN A O 1
ATOM 2246 N N . SER A 1 287 ? -26.552 -3.119 1.942 1.00 71.38 287 SER A N 1
ATOM 2247 C CA . SER A 1 287 ? -26.805 -4.547 1.697 1.00 71.38 287 SER A CA 1
ATOM 2248 C C . SER A 1 287 ? -27.784 -5.110 2.714 1.00 71.38 287 SER A C 1
ATOM 2250 O O . SER A 1 287 ? -27.731 -4.652 3.878 1.00 71.38 287 SER A O 1
#

Foldseek 3Di:
DWDQPQVVVCVVDVDDDDPADNIDDDDPPDDPVNDDDDPPCPDPPDPPVQPDDDQQRVQQLLQVLLQVLQVVLQVQQVHDQFAQFDRFAFAHKDDWDWAQDPVQWIWIWIWTWGQFPVRDIWTKIWIWTWHDDPDFEIEIDTPDIFTPDDQVQQVQRPDGPRDSRSGGHDPPDGDRLCVPPCVVPPCVRRYPQFDDKDWDDQDPFKIWIWTQGQLFKIWIKIFGAADAWWKFKAWPDSRVDPKHWHDPQPPRGDTHDHSDMHTRTMIGHPDGSNPDVPPTDMHIDTD

Radius of gyration: 24.53 Å; chains: 1; bounding box: 80×41×55 Å